Protein AF-A0A397S9X4-F1 (afdb_monomer)

Organism: NCBI:txid658196

Secondary structure (DSSP, 8-state):
-EEEEEETTEEEE--------S-HHHHHHHHHHHHHHH--TT-EEEEEETTHHHHHHHHHHHHHHHH--SHHHHTTSTTHHHHHHHHHHHHHHT-EEEEEEPP--------------------HHHHHHH-GGGGGS-EETTEE--S-HHHHHHHHHHHHHHHHHHTSGGGHHHHHHTT-TTS-HHHHHHHHTTGGGTGGG---HHHHHHHHHHHHHHTT-S--HHHHHHHSSS---SB-TTTSSSB--HHHHHH-TTSSS-HHHHHHHHHHHHHHHHHHTT---EEETTEEE-

Sequence (294 aa):
MKWSKIIDNNEREILKIDVNDNDIERNLSLMLIIIGLTVENNEKIIIETSEAKEIYNIIEKMVKIKEKGTMRRKWKIRNINYIKRILDITEKRKIFWSLVEIKKERKGIIKENYNEIDCEIVDINELEETIPMNRYRLHWNRKVVNDHIRETVKKYNKFKYLGEWLTLKINKNILNNIGKKEVDWEKTIEYIKNKNEGGSIITSDKDMRDRIYNIKNLIEQLPTYTIMSRRNKEIYDMKCPRCKKEDETWLHIWQCEKNEYKINDIIQDEIHNQIEALQKENIILIEINGIIEL

pLDDT: mean 77.82, std 15.61, range [35.81, 94.56]

Solvent-accessible surface area (backbone atoms only — not comparable to full-atom values): 17473 Å² total; per-residue (Å²): 97,49,40,38,43,64,54,95,94,41,78,42,78,72,60,47,65,56,76,91,66,90,55,60,69,59,52,53,42,51,50,51,37,54,53,55,70,77,54,64,75,65,39,57,38,46,40,44,24,73,57,43,70,61,53,51,53,50,54,53,47,37,54,51,52,68,73,38,85,47,69,79,64,39,34,66,39,62,42,43,73,47,40,50,47,40,42,53,43,33,63,74,32,47,51,42,86,41,82,43,77,43,81,79,75,75,95,62,94,76,89,69,90,73,75,90,69,85,66,64,78,48,60,58,67,63,55,52,69,70,41,75,70,60,82,75,55,63,62,56,95,89,39,76,62,60,55,36,54,50,60,53,52,49,52,49,50,52,52,50,52,50,50,57,55,56,70,36,79,64,32,49,66,54,66,74,43,70,84,43,85,88,57,63,60,65,62,49,50,39,56,40,50,40,44,91,75,48,25,97,78,50,88,45,76,64,55,52,51,51,31,51,47,42,49,26,53,73,45,68,57,54,88,33,40,62,53,42,37,73,76,43,96,56,88,56,64,58,46,24,90,80,71,65,76,52,63,37,42,75,67,41,74,42,61,39,89,71,46,96,70,31,54,66,55,54,50,52,52,51,52,50,54,51,51,54,54,39,47,75,70,72,51,83,75,58,77,54,96,90,43,82,55,136

Foldseek 3Di:
DWKWWDDPNDTDTDADEDEDDPPPLLLVLLVLLVVLVVDAAQTEIEDEEQVLVSVVVLVVLLVVCVVDPDPLSQLQDFQSVSSVSSNVSCVVRVYHYHYDHDDDDDPDDDPDDDPDDPHDYDYSVVSCVPPPCQVVADDDPNHGPRGSNNVVVVVVVVVVVVVVVCPDPLNVVVVVCVPPPVDPVVVLVCQLQVVVVPRPPDDDPVSVVSNVVSVCLNSQNDPFQVNCVVVDVDRDDQADPQQRPDGGGSQCVQAPPRDPHHPVNVVVVVVVVVVVVCVVVVNDFDDDPNDTDD

Mean predicted aligned error: 14.17 Å

Radius of gyration: 33.62 Å; Cα contacts (8 Å, |Δi|>4): 290; chains: 1; bounding box: 66×58×89 Å

Structure (mmCIF, N/CA/C/O backbone):
data_AF-A0A397S9X4-F1
#
_entry.id   AF-A0A397S9X4-F1
#
loop_
_atom_site.group_PDB
_atom_site.id
_atom_site.type_symbol
_atom_site.label_atom_id
_atom_site.label_alt_id
_atom_site.label_comp_id
_atom_site.label_asym_id
_atom_site.label_entity_id
_atom_site.label_seq_id
_atom_site.pdbx_PDB_ins_code
_atom_site.Cartn_x
_atom_site.Cartn_y
_atom_site.Cartn_z
_atom_site.occupancy
_atom_site.B_iso_or_equiv
_atom_site.auth_seq_id
_atom_site.auth_comp_id
_atom_site.auth_asym_id
_atom_site.auth_atom_id
_atom_site.pdbx_PDB_model_num
ATOM 1 N N . MET A 1 1 ? 17.230 14.763 -33.622 1.00 56.25 1 MET A N 1
ATOM 2 C CA . MET A 1 1 ? 18.320 13.762 -33.588 1.00 56.25 1 MET A CA 1
ATOM 3 C C . MET A 1 1 ? 18.633 13.373 -35.022 1.00 56.25 1 MET A C 1
ATOM 5 O O . MET A 1 1 ? 17.685 13.218 -35.783 1.00 56.25 1 MET A O 1
ATOM 9 N N . LYS A 1 2 ? 19.912 13.283 -35.395 1.00 56.94 2 LYS A N 1
ATOM 10 C CA . LYS A 1 2 ? 20.357 12.820 -36.716 1.00 56.94 2 LYS A CA 1
ATOM 11 C C . LYS A 1 2 ? 21.168 11.540 -36.521 1.00 56.94 2 LYS A C 1
ATOM 13 O O . LYS A 1 2 ? 21.830 11.378 -35.496 1.00 56.94 2 LYS A O 1
ATOM 18 N N . TRP A 1 3 ? 21.083 10.608 -37.457 1.00 55.88 3 TRP A N 1
ATOM 19 C CA . TRP A 1 3 ? 21.939 9.427 -37.438 1.00 55.88 3 TRP A CA 1
ATOM 20 C C . TRP A 1 3 ? 22.277 9.018 -38.863 1.00 55.88 3 TRP A C 1
ATOM 22 O O . TRP A 1 3 ? 21.444 9.101 -39.772 1.00 55.88 3 TRP A O 1
ATOM 32 N N . SER A 1 4 ? 23.521 8.595 -39.036 1.00 52.50 4 SER A N 1
ATOM 33 C CA . SER A 1 4 ? 24.049 8.132 -40.305 1.00 52.50 4 SER A CA 1
ATOM 34 C C . SER A 1 4 ? 24.499 6.684 -40.183 1.00 52.50 4 SER A C 1
ATOM 36 O O . SER A 1 4 ? 24.884 6.187 -39.117 1.00 52.50 4 SER A O 1
ATOM 38 N N . LYS A 1 5 ? 24.404 5.978 -41.303 1.00 47.69 5 LYS A N 1
ATOM 39 C CA . LYS A 1 5 ? 24.911 4.624 -41.465 1.00 47.69 5 LYS A CA 1
ATOM 40 C C . LYS A 1 5 ? 26.143 4.687 -42.358 1.00 47.69 5 LYS A C 1
ATOM 42 O O . LYS A 1 5 ? 26.080 5.281 -43.433 1.00 47.69 5 LYS A O 1
ATOM 47 N N . ILE A 1 6 ? 27.236 4.064 -41.923 1.00 50.31 6 ILE A N 1
ATOM 48 C CA . ILE A 1 6 ? 28.442 3.906 -42.741 1.00 50.31 6 ILE A CA 1
ATOM 49 C C . ILE A 1 6 ? 28.364 2.537 -43.417 1.00 50.31 6 ILE A C 1
ATOM 51 O O . ILE A 1 6 ? 28.440 1.515 -42.736 1.00 50.31 6 ILE A O 1
ATOM 55 N N . ILE A 1 7 ? 28.213 2.523 -44.742 1.00 43.50 7 ILE A N 1
ATOM 56 C CA . ILE A 1 7 ? 28.358 1.323 -45.581 1.00 43.50 7 ILE A CA 1
ATOM 57 C C . ILE A 1 7 ? 29.463 1.624 -46.588 1.00 43.50 7 ILE A C 1
ATOM 59 O O . ILE A 1 7 ? 29.358 2.609 -47.316 1.00 43.50 7 ILE A O 1
ATOM 63 N N . ASP A 1 8 ? 30.523 0.814 -46.613 1.00 37.41 8 ASP A N 1
ATOM 64 C CA . ASP A 1 8 ? 31.604 0.902 -47.608 1.00 37.41 8 ASP A CA 1
ATOM 65 C C . ASP A 1 8 ? 32.159 2.330 -47.822 1.00 37.41 8 ASP A C 1
ATOM 67 O O . ASP A 1 8 ? 32.232 2.824 -48.945 1.00 37.41 8 ASP A O 1
ATOM 71 N N . ASN A 1 9 ? 32.539 3.013 -46.731 1.00 43.22 9 ASN A N 1
ATOM 72 C CA . ASN A 1 9 ? 33.055 4.397 -46.703 1.00 43.22 9 ASN A CA 1
ATOM 73 C C . ASN A 1 9 ? 32.097 5.509 -47.181 1.00 43.22 9 ASN A C 1
ATOM 75 O O . ASN A 1 9 ? 32.517 6.663 -47.240 1.00 43.22 9 ASN A O 1
ATOM 79 N N . ASN A 1 10 ? 30.822 5.213 -47.448 1.00 39.91 10 ASN A N 1
ATOM 80 C CA . ASN A 1 10 ? 29.806 6.225 -47.735 1.00 39.91 10 ASN A CA 1
ATOM 81 C C . ASN A 1 10 ? 28.854 6.397 -46.541 1.00 39.91 10 ASN A C 1
ATOM 83 O O . ASN A 1 10 ? 28.256 5.430 -46.059 1.00 39.91 10 ASN A O 1
ATOM 87 N N . GLU A 1 11 ? 28.695 7.639 -46.079 1.00 49.47 11 GLU A N 1
ATOM 88 C CA . GLU A 1 11 ? 27.694 8.018 -45.080 1.00 49.47 11 GLU A CA 1
ATOM 89 C C . GLU A 1 11 ? 26.337 8.217 -45.761 1.00 49.47 11 GLU A C 1
ATOM 91 O O . GLU A 1 11 ? 26.198 9.027 -46.677 1.00 49.47 11 GLU A O 1
ATOM 96 N N . ARG A 1 12 ? 25.313 7.486 -45.314 1.00 48.47 12 ARG A N 1
ATOM 97 C CA . ARG A 1 12 ? 23.916 7.806 -45.634 1.00 48.47 12 ARG A CA 1
ATOM 98 C C . ARG A 1 12 ? 23.237 8.334 -44.377 1.00 48.47 12 ARG A C 1
ATOM 100 O O . ARG A 1 12 ? 23.189 7.622 -43.375 1.00 48.47 12 ARG A O 1
ATOM 107 N N . GLU A 1 13 ? 22.732 9.565 -44.425 1.00 47.25 13 GLU A N 1
ATOM 108 C CA . GLU A 1 13 ? 21.844 10.136 -43.403 1.00 47.25 13 GLU A CA 1
ATOM 109 C C . GLU A 1 13 ? 20.441 9.565 -43.640 1.00 47.25 13 GLU A C 1
ATOM 111 O O . GLU A 1 13 ? 19.926 9.673 -44.751 1.00 47.25 13 GLU A O 1
ATOM 116 N N . ILE A 1 14 ? 19.867 8.862 -42.656 1.00 51.56 14 ILE A N 1
ATOM 117 C CA . ILE A 1 14 ? 18.715 7.992 -42.942 1.00 51.56 14 ILE A CA 1
ATOM 118 C C . ILE A 1 14 ? 17.368 8.625 -42.578 1.00 51.56 14 ILE A C 1
ATOM 120 O O . ILE A 1 14 ? 16.468 8.509 -43.393 1.00 51.56 14 ILE A O 1
ATOM 124 N N . LEU A 1 15 ? 17.181 9.319 -41.445 1.00 54.12 15 LEU A N 1
ATOM 125 C CA . LEU A 1 15 ? 15.857 9.870 -41.081 1.00 54.12 15 LEU A CA 1
ATOM 126 C C . LEU A 1 15 ? 15.933 11.009 -40.041 1.00 54.12 15 LEU A C 1
ATOM 128 O O . LEU A 1 15 ? 16.726 10.938 -39.096 1.00 54.12 15 LEU A O 1
ATOM 132 N N . LYS A 1 16 ? 15.030 12.000 -40.142 1.00 49.94 16 LYS A N 1
ATOM 133 C CA . LYS A 1 16 ? 14.747 13.011 -39.101 1.00 49.94 16 LYS A CA 1
ATOM 134 C C . LYS A 1 16 ? 13.408 12.693 -38.423 1.00 49.94 16 LYS A C 1
ATOM 136 O O . LYS A 1 16 ? 12.367 12.823 -39.045 1.00 49.94 16 LYS A O 1
ATOM 141 N N . ILE A 1 17 ? 13.438 12.311 -37.145 1.00 55.00 17 ILE A N 1
ATOM 142 C CA . ILE A 1 17 ? 12.242 11.939 -36.366 1.00 55.00 17 ILE A CA 1
ATOM 143 C C . ILE A 1 17 ? 11.884 13.083 -35.407 1.00 55.00 17 ILE A C 1
ATOM 145 O O . ILE A 1 17 ? 12.709 13.443 -34.561 1.00 55.00 17 ILE A O 1
ATOM 149 N N . ASP A 1 18 ? 10.667 13.623 -35.518 1.00 51.34 18 ASP A N 1
ATOM 150 C CA . ASP A 1 18 ? 10.082 14.554 -34.543 1.00 51.34 18 ASP A CA 1
ATOM 151 C C . ASP A 1 18 ? 9.186 13.800 -33.551 1.00 51.34 18 ASP A C 1
ATOM 153 O O . ASP A 1 18 ? 8.530 12.819 -33.885 1.00 51.34 18 ASP A O 1
ATOM 157 N N . VAL A 1 19 ? 9.198 14.235 -32.293 1.00 57.16 19 VAL A N 1
ATOM 158 C CA . VAL A 1 19 ? 8.644 13.486 -31.162 1.00 57.16 19 VAL A CA 1
ATOM 159 C C . VAL A 1 19 ? 7.593 14.321 -30.445 1.00 57.16 19 VAL A C 1
ATOM 161 O O . VAL A 1 19 ? 7.895 15.414 -29.973 1.00 57.16 19 VAL A O 1
ATOM 164 N N . ASN A 1 20 ? 6.382 13.781 -30.303 1.00 54.78 20 ASN A N 1
ATOM 165 C CA . ASN A 1 20 ? 5.239 14.464 -29.689 1.00 54.78 20 ASN A CA 1
ATOM 166 C C . ASN A 1 20 ? 4.913 13.959 -28.263 1.00 54.78 20 ASN A C 1
ATOM 168 O O . ASN A 1 20 ? 3.751 13.871 -27.875 1.00 54.78 20 ASN A O 1
ATOM 172 N N . ASP A 1 21 ? 5.922 13.563 -27.479 1.00 63.94 21 ASP A N 1
ATOM 173 C CA . ASP A 1 21 ? 5.737 13.143 -26.081 1.00 63.94 21 ASP A CA 1
ATOM 174 C C . ASP A 1 21 ? 6.849 13.696 -25.175 1.00 63.94 21 ASP A C 1
ATOM 176 O O . ASP A 1 21 ? 8.002 13.839 -25.581 1.00 63.94 21 ASP A O 1
ATOM 180 N N . ASN A 1 22 ? 6.500 13.973 -23.920 1.00 68.69 22 ASN A N 1
ATOM 181 C CA . ASN A 1 22 ? 7.391 14.519 -22.899 1.00 68.69 22 ASN A CA 1
ATOM 182 C C . ASN A 1 22 ? 8.345 13.462 -22.306 1.00 68.69 22 ASN A C 1
ATOM 184 O O . ASN A 1 22 ? 9.305 13.821 -21.619 1.00 68.69 22 ASN A O 1
ATOM 188 N N . ASP A 1 23 ? 8.110 12.162 -22.530 1.00 78.19 23 ASP A N 1
ATOM 189 C CA . ASP A 1 23 ? 9.004 11.091 -22.066 1.00 78.19 23 ASP A CA 1
ATOM 190 C C . ASP A 1 23 ? 10.208 10.892 -23.003 1.00 78.19 23 ASP A C 1
ATOM 192 O O . ASP A 1 23 ? 10.274 9.947 -23.790 1.00 78.19 23 ASP A O 1
ATOM 196 N N . ILE A 1 24 ? 11.198 11.780 -22.872 1.00 80.25 24 ILE A N 1
ATOM 197 C CA . ILE A 1 24 ? 12.443 11.781 -23.662 1.00 80.25 24 ILE A CA 1
ATOM 198 C C . ILE A 1 24 ? 13.101 10.390 -23.698 1.00 80.25 24 ILE A C 1
ATOM 200 O O . ILE A 1 24 ? 13.512 9.918 -24.755 1.00 80.25 24 ILE A O 1
ATOM 204 N N . GLU A 1 25 ? 13.164 9.688 -22.563 1.00 83.88 25 GLU A N 1
ATOM 205 C CA . GLU A 1 25 ? 13.818 8.379 -22.485 1.00 83.88 25 GLU A CA 1
ATOM 206 C C . GLU A 1 25 ? 13.064 7.310 -23.286 1.00 83.88 25 GLU A C 1
ATOM 208 O O . GLU A 1 25 ? 13.684 6.508 -23.992 1.00 83.88 25 GLU A O 1
ATOM 213 N N . ARG A 1 26 ? 11.730 7.284 -23.180 1.00 81.62 26 ARG A N 1
ATOM 214 C CA . ARG A 1 26 ? 10.881 6.378 -23.968 1.00 81.62 26 ARG A CA 1
ATOM 215 C C . ARG A 1 26 ? 11.077 6.629 -25.457 1.00 81.62 26 ARG A C 1
ATOM 217 O O . ARG A 1 26 ? 11.262 5.682 -26.220 1.00 81.62 26 ARG A O 1
ATOM 224 N N . ASN A 1 27 ? 11.087 7.899 -25.837 1.00 79.75 27 ASN A N 1
ATOM 225 C CA . ASN A 1 27 ? 11.145 8.319 -27.225 1.00 79.75 27 ASN A CA 1
ATOM 226 C C . ASN A 1 27 ? 12.484 7.962 -27.872 1.00 79.75 27 ASN A C 1
ATOM 228 O O . ASN A 1 27 ? 12.517 7.303 -28.911 1.00 79.75 27 ASN A O 1
ATOM 232 N N . LEU A 1 28 ? 13.592 8.279 -27.200 1.00 83.69 28 LEU A N 1
ATOM 233 C CA . LEU A 1 28 ? 14.927 7.861 -27.628 1.00 83.69 28 LEU A CA 1
ATOM 234 C C . LEU A 1 28 ? 15.057 6.335 -27.685 1.00 83.69 28 LEU A C 1
ATOM 236 O O . LEU A 1 28 ? 15.664 5.799 -28.609 1.00 83.69 28 LEU A O 1
ATOM 240 N N . SER A 1 29 ? 14.447 5.610 -26.742 1.00 86.56 29 SER A N 1
ATOM 241 C CA . SER A 1 29 ? 14.470 4.144 -26.762 1.00 86.56 29 SER A CA 1
ATOM 242 C C . SER A 1 29 ? 13.753 3.570 -27.990 1.00 86.56 29 SER A C 1
ATOM 244 O O . SER A 1 29 ? 14.240 2.617 -28.596 1.00 86.56 29 SER A O 1
ATOM 246 N N . LEU A 1 30 ? 12.612 4.143 -28.380 1.00 81.31 30 LEU A N 1
ATOM 247 C CA . LEU A 1 30 ? 11.884 3.754 -29.589 1.00 81.31 30 LEU A CA 1
ATOM 248 C C . LEU A 1 30 ? 12.691 4.055 -30.857 1.00 81.31 30 LEU A C 1
ATOM 250 O O . LEU A 1 30 ? 12.795 3.183 -31.720 1.00 81.31 30 LEU A O 1
ATOM 254 N N . MET A 1 31 ? 13.342 5.220 -30.931 1.00 80.06 31 MET A N 1
ATOM 255 C CA . MET A 1 31 ? 14.238 5.542 -32.048 1.00 80.06 31 MET A CA 1
ATOM 256 C C . MET A 1 31 ? 15.373 4.526 -32.176 1.00 80.06 31 MET A C 1
ATOM 258 O O . MET A 1 31 ? 15.598 3.993 -33.257 1.00 80.06 31 MET A O 1
ATOM 262 N N . LEU A 1 32 ? 16.055 4.196 -31.074 1.00 85.56 32 LEU A N 1
ATOM 263 C CA . LEU A 1 32 ? 17.139 3.207 -31.079 1.00 85.56 32 LEU A CA 1
ATOM 264 C C . LEU A 1 32 ? 16.664 1.823 -31.542 1.00 85.56 32 LEU A C 1
ATOM 266 O O . LEU A 1 32 ? 17.408 1.112 -32.215 1.00 85.56 32 LEU A O 1
ATOM 270 N N . ILE A 1 33 ? 15.427 1.433 -31.215 1.00 85.75 33 ILE A N 1
ATOM 271 C CA . ILE A 1 33 ? 14.833 0.188 -31.721 1.00 85.75 33 ILE A CA 1
ATOM 272 C C . ILE A 1 33 ? 14.658 0.256 -33.235 1.00 85.75 33 ILE A C 1
ATOM 274 O O . ILE A 1 33 ? 15.049 -0.689 -33.914 1.00 85.75 33 ILE A O 1
ATOM 278 N N . ILE A 1 34 ? 14.092 1.343 -33.762 1.00 80.44 34 ILE A N 1
ATOM 279 C CA . ILE A 1 34 ? 13.864 1.514 -35.204 1.00 80.44 34 ILE A CA 1
ATOM 280 C C . ILE A 1 34 ? 15.195 1.473 -35.952 1.00 80.44 34 ILE A C 1
ATOM 282 O O . ILE A 1 34 ? 15.348 0.673 -36.870 1.00 80.44 34 ILE A O 1
ATOM 286 N N . ILE A 1 35 ? 16.178 2.245 -35.486 1.00 79.25 35 ILE A N 1
ATOM 287 C CA . ILE A 1 35 ? 17.541 2.249 -36.024 1.00 79.25 35 ILE A CA 1
ATOM 288 C C . ILE A 1 35 ? 18.115 0.828 -36.008 1.00 79.25 35 ILE A C 1
ATOM 290 O O . ILE A 1 35 ? 18.557 0.311 -37.025 1.00 79.25 35 ILE A O 1
ATOM 294 N N . GLY A 1 36 ? 18.048 0.132 -34.872 1.00 82.44 36 GLY A N 1
ATOM 295 C CA . GLY A 1 36 ? 18.557 -1.235 -34.781 1.00 82.44 36 GLY A CA 1
ATOM 296 C C . GLY A 1 36 ? 17.827 -2.236 -35.692 1.00 82.44 36 GLY A C 1
ATOM 297 O O . GLY A 1 36 ? 18.406 -3.255 -36.067 1.00 82.44 36 GLY A O 1
ATOM 298 N N . LEU A 1 37 ? 16.565 -1.979 -36.054 1.00 80.69 37 LEU A N 1
ATOM 299 C CA . LEU A 1 37 ? 15.780 -2.827 -36.955 1.00 80.69 37 LEU A CA 1
ATOM 300 C C . LEU A 1 37 ? 16.081 -2.589 -38.441 1.00 80.69 37 LEU A C 1
ATOM 302 O O . LEU A 1 37 ? 15.862 -3.517 -39.226 1.00 80.69 37 LEU A O 1
ATOM 306 N N . THR A 1 38 ? 16.610 -1.427 -38.827 1.00 76.75 38 THR A N 1
ATOM 307 C CA . THR A 1 38 ? 16.975 -1.095 -40.220 1.00 76.75 38 THR A CA 1
ATOM 308 C C . THR A 1 38 ? 18.419 -1.466 -40.584 1.00 76.75 38 THR A C 1
ATOM 310 O O . THR A 1 38 ? 18.789 -1.463 -41.753 1.00 76.75 38 THR A O 1
ATOM 313 N N . VAL A 1 39 ? 19.233 -1.821 -39.591 1.00 76.50 39 VAL A N 1
ATOM 314 C CA . VAL A 1 39 ? 20.686 -2.053 -39.704 1.00 76.50 39 VAL A CA 1
ATOM 315 C C . VAL A 1 39 ? 21.007 -3.519 -40.025 1.00 76.50 39 VAL A C 1
ATOM 317 O O . VAL A 1 39 ? 20.372 -4.425 -39.490 1.00 76.50 39 VAL A O 1
ATOM 320 N N . GLU A 1 40 ? 21.987 -3.786 -40.885 1.00 75.25 40 GLU A N 1
ATOM 321 C CA . GLU A 1 40 ? 22.428 -5.151 -41.211 1.00 75.25 40 GLU A CA 1
ATOM 322 C C . GLU A 1 40 ? 23.364 -5.716 -40.122 1.00 75.25 40 GLU A C 1
ATOM 324 O O . GLU A 1 40 ? 23.637 -5.086 -39.101 1.00 75.25 40 GLU A O 1
ATOM 329 N N . ASN A 1 41 ? 23.819 -6.961 -40.264 1.00 82.06 41 ASN A N 1
ATOM 330 C CA . ASN A 1 41 ? 24.637 -7.590 -39.222 1.00 82.06 41 ASN A CA 1
ATOM 331 C C . ASN A 1 41 ? 26.071 -7.018 -39.197 1.00 82.06 41 ASN A C 1
ATOM 333 O O . ASN A 1 41 ? 26.686 -6.854 -40.244 1.00 82.06 41 ASN A O 1
ATOM 337 N N . ASN A 1 42 ? 26.643 -6.858 -37.997 1.00 82.88 42 ASN A N 1
ATOM 338 C CA . ASN A 1 42 ? 28.013 -6.390 -37.717 1.00 82.88 42 ASN A CA 1
ATOM 339 C C . ASN A 1 42 ? 28.311 -4.920 -38.064 1.00 82.88 42 ASN A C 1
ATOM 341 O O . ASN A 1 42 ? 29.464 -4.568 -38.313 1.00 82.88 42 ASN A O 1
ATOM 345 N N . GLU A 1 43 ? 27.307 -4.048 -38.068 1.00 79.62 43 GLU A N 1
ATOM 346 C CA . GLU A 1 43 ? 27.495 -2.649 -38.456 1.00 79.62 43 GLU A CA 1
ATOM 347 C C . GLU A 1 43 ? 27.809 -1.720 -37.275 1.00 79.62 43 GLU A C 1
ATOM 349 O O . GLU A 1 43 ? 27.374 -1.929 -36.135 1.00 79.62 43 GLU A O 1
ATOM 354 N N . LYS A 1 44 ? 28.556 -0.649 -37.575 1.00 81.94 44 LYS A N 1
ATOM 355 C CA . LYS A 1 44 ? 28.822 0.458 -36.654 1.00 81.94 44 LYS A CA 1
ATOM 356 C C . LYS A 1 44 ? 27.890 1.623 -36.977 1.00 81.94 44 LYS A C 1
ATOM 358 O O . LYS A 1 44 ? 27.863 2.106 -38.104 1.00 81.94 44 LYS A O 1
ATOM 363 N N . ILE A 1 45 ? 27.165 2.090 -35.968 1.00 80.94 45 ILE A N 1
ATOM 364 C CA . ILE A 1 45 ? 26.216 3.199 -36.070 1.00 80.94 45 ILE A CA 1
ATOM 365 C C . ILE A 1 45 ? 26.791 4.394 -35.327 1.00 80.94 45 ILE A C 1
ATOM 367 O O . ILE A 1 45 ? 27.191 4.256 -34.169 1.00 80.94 45 ILE A O 1
ATOM 371 N N . ILE A 1 46 ? 26.802 5.561 -35.968 1.00 79.00 46 ILE A N 1
ATOM 372 C CA . ILE A 1 46 ? 27.175 6.824 -35.332 1.00 79.00 46 ILE A CA 1
ATOM 373 C C . ILE A 1 46 ? 25.903 7.641 -35.111 1.00 79.00 46 ILE A C 1
ATOM 375 O O . ILE A 1 46 ? 25.156 7.934 -36.043 1.00 79.00 46 ILE A O 1
ATOM 379 N N . ILE A 1 47 ? 25.632 7.966 -33.849 1.00 80.38 47 ILE A N 1
ATOM 380 C CA . ILE A 1 47 ? 24.506 8.803 -33.448 1.00 80.38 47 ILE A CA 1
ATOM 381 C C . ILE A 1 47 ? 25.039 10.168 -33.057 1.00 80.38 47 ILE A C 1
ATOM 383 O O 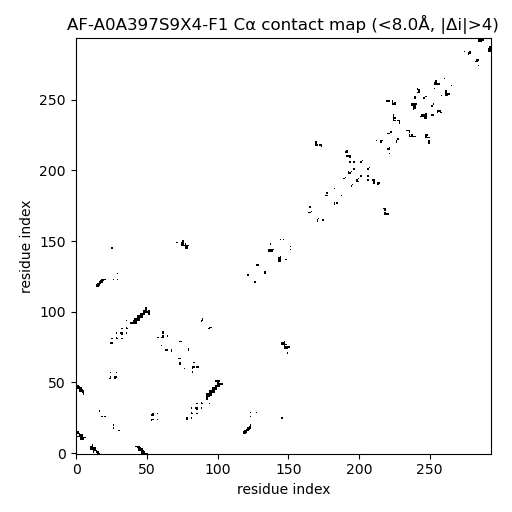. ILE A 1 47 ? 25.793 10.287 -32.088 1.00 80.38 47 ILE A O 1
ATOM 387 N N . GLU A 1 48 ? 24.567 11.192 -33.758 1.00 77.12 48 GLU A N 1
ATOM 388 C CA . GLU A 1 48 ? 24.895 12.577 -33.464 1.00 77.12 48 GLU A CA 1
ATOM 389 C C . GLU A 1 48 ? 23.673 13.277 -32.862 1.00 77.12 48 GLU A C 1
ATOM 391 O O . GLU A 1 48 ? 22.604 13.408 -33.474 1.00 77.12 48 GLU A O 1
ATOM 396 N N . THR A 1 49 ? 23.790 13.700 -31.604 1.00 78.69 49 THR A N 1
ATOM 397 C CA . THR A 1 49 ? 22.648 14.278 -30.892 1.00 78.69 49 THR A CA 1
ATOM 398 C C . THR A 1 49 ? 23.062 15.266 -29.810 1.00 78.69 49 THR A C 1
ATOM 400 O O . THR A 1 49 ? 24.122 15.153 -29.199 1.00 78.69 49 THR A O 1
ATOM 403 N N . SER A 1 50 ? 22.171 16.213 -29.520 1.00 76.75 50 SER A N 1
ATOM 404 C CA . SER A 1 50 ? 22.262 17.071 -28.337 1.00 76.75 50 SER A CA 1
ATOM 405 C C . SER A 1 50 ? 21.791 16.401 -27.040 1.00 76.75 50 SER A C 1
ATOM 407 O O . SER A 1 50 ? 21.857 17.014 -25.981 1.00 76.75 50 SER A O 1
ATOM 409 N N . GLU A 1 51 ? 21.248 15.184 -27.129 1.00 81.81 51 GLU A N 1
ATOM 410 C CA . GLU A 1 51 ? 20.720 14.376 -26.011 1.00 81.81 51 GLU A CA 1
ATOM 411 C C . GLU A 1 51 ? 21.611 13.147 -25.761 1.00 81.81 51 GLU A C 1
ATOM 413 O O . GLU A 1 51 ? 21.161 12.040 -25.458 1.00 81.81 51 GLU A O 1
ATOM 418 N N . ALA A 1 52 ? 22.918 13.323 -25.968 1.00 83.25 5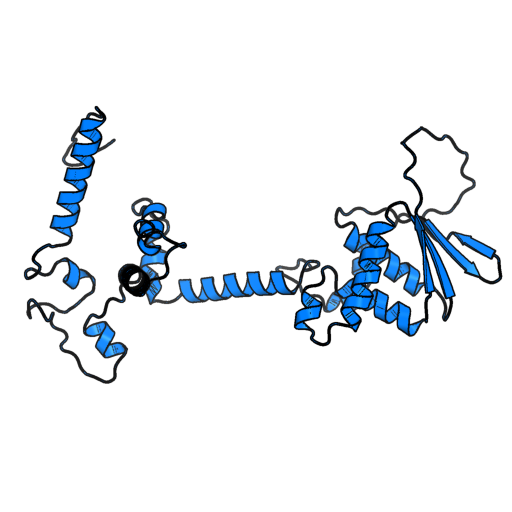2 ALA A N 1
ATOM 419 C CA . ALA A 1 52 ? 23.902 12.251 -25.881 1.00 83.25 52 ALA A CA 1
ATOM 420 C C . ALA A 1 52 ? 23.890 11.598 -24.486 1.00 83.25 52 ALA A C 1
ATOM 422 O O . ALA A 1 52 ? 23.934 10.373 -24.346 1.00 83.25 52 ALA A O 1
ATOM 423 N N . LYS A 1 53 ? 23.743 12.411 -23.439 1.00 86.31 53 LYS A N 1
ATOM 424 C CA . LYS A 1 53 ? 23.684 11.954 -22.049 1.00 86.31 53 LYS A CA 1
ATOM 425 C C . LYS A 1 53 ? 22.522 10.989 -21.796 1.00 86.31 53 LYS A C 1
ATOM 427 O O . LYS A 1 53 ? 22.684 9.991 -21.093 1.00 86.31 53 LYS A O 1
ATOM 432 N N . GLU A 1 54 ? 21.352 11.264 -22.355 1.00 87.00 54 GLU A N 1
ATOM 433 C CA . GLU A 1 54 ? 20.154 10.443 -22.213 1.00 87.00 54 GLU A CA 1
ATOM 434 C C . GLU A 1 54 ? 20.331 9.090 -22.909 1.00 87.00 54 GLU A C 1
ATOM 436 O O . GLU A 1 54 ? 20.032 8.052 -22.313 1.00 87.00 54 GLU A O 1
ATOM 441 N N . ILE A 1 55 ? 20.903 9.082 -24.117 1.00 85.56 55 ILE A N 1
ATOM 442 C CA . ILE A 1 55 ? 21.236 7.844 -24.838 1.00 85.56 55 ILE A CA 1
ATOM 443 C C . ILE A 1 55 ? 22.272 7.027 -24.064 1.00 85.56 55 ILE A C 1
ATOM 445 O O . ILE A 1 55 ? 22.105 5.816 -23.898 1.00 85.56 55 ILE A O 1
ATOM 449 N N . TYR A 1 56 ? 23.303 7.676 -23.520 1.00 89.19 56 TYR A N 1
ATOM 450 C CA . TYR A 1 56 ? 24.295 7.007 -22.682 1.00 89.19 56 TYR A CA 1
ATOM 451 C C . TYR A 1 56 ? 23.646 6.322 -21.469 1.00 89.19 56 TYR A C 1
ATOM 453 O O . TYR A 1 56 ? 23.933 5.158 -21.185 1.00 89.19 56 TYR A O 1
ATOM 461 N N . ASN A 1 57 ? 22.699 6.986 -20.799 1.00 90.81 57 ASN A N 1
ATOM 462 C CA . ASN A 1 57 ? 21.957 6.393 -19.682 1.00 90.81 57 ASN A CA 1
ATOM 463 C C . ASN A 1 57 ? 21.133 5.159 -20.104 1.00 90.81 57 ASN A C 1
ATOM 465 O O . ASN A 1 57 ? 21.014 4.205 -19.330 1.00 90.81 57 ASN A O 1
ATOM 469 N N . ILE A 1 58 ? 20.554 5.150 -21.310 1.00 91.06 58 ILE A N 1
ATOM 470 C CA . ILE A 1 58 ? 19.848 3.978 -21.861 1.00 91.06 58 ILE A CA 1
ATOM 471 C C . ILE A 1 58 ? 20.840 2.825 -22.072 1.00 91.06 58 ILE A C 1
ATOM 473 O O . ILE A 1 58 ? 20.570 1.703 -21.636 1.00 91.06 58 ILE A O 1
ATOM 477 N N . ILE A 1 59 ? 22.007 3.096 -22.664 1.00 89.25 59 ILE A N 1
ATOM 478 C CA . ILE A 1 59 ? 23.058 2.089 -22.884 1.00 89.25 59 ILE A CA 1
ATOM 479 C C . ILE A 1 59 ? 23.553 1.516 -21.548 1.00 89.25 59 ILE A C 1
ATOM 481 O O . ILE A 1 59 ? 23.641 0.299 -21.379 1.00 89.25 59 ILE A O 1
ATOM 485 N N . GLU A 1 60 ? 23.785 2.362 -20.544 1.00 90.19 60 GLU A N 1
ATOM 486 C CA . GLU A 1 60 ? 24.174 1.925 -19.200 1.00 90.19 60 GLU A CA 1
ATOM 487 C C . GLU A 1 60 ? 23.108 0.999 -18.573 1.00 90.19 60 GLU A C 1
ATOM 489 O O . GLU A 1 60 ? 23.417 -0.003 -17.918 1.00 90.19 60 GLU A O 1
ATOM 494 N N . LYS A 1 61 ? 21.818 1.270 -18.813 1.00 91.25 61 LYS A N 1
ATOM 495 C CA . LYS A 1 61 ? 20.729 0.384 -18.376 1.00 91.25 61 LYS A CA 1
ATOM 496 C C . LYS A 1 61 ? 20.745 -0.967 -19.094 1.00 91.25 61 LYS A C 1
ATOM 498 O O . LYS A 1 61 ? 20.383 -1.957 -18.454 1.00 91.25 61 LYS A O 1
ATOM 503 N N . MET A 1 62 ? 21.175 -1.048 -20.356 1.00 89.50 62 MET A N 1
ATOM 504 C CA . MET A 1 62 ? 21.351 -2.330 -21.058 1.00 89.50 62 MET A CA 1
ATOM 505 C C . MET A 1 62 ? 22.386 -3.201 -20.338 1.00 89.50 62 MET A C 1
ATOM 507 O O . MET A 1 62 ? 22.124 -4.377 -20.079 1.00 89.50 62 MET A O 1
ATOM 511 N N . VAL A 1 63 ? 23.515 -2.612 -19.927 1.00 87.12 63 VAL A N 1
ATOM 512 C CA . VAL A 1 63 ? 24.548 -3.300 -19.130 1.00 87.12 63 VAL A CA 1
ATOM 513 C C . VAL A 1 63 ? 23.964 -3.781 -17.798 1.00 87.12 63 VAL A C 1
ATOM 515 O O . VAL A 1 63 ? 24.026 -4.970 -17.481 1.00 87.12 63 VAL A O 1
ATOM 518 N N . LYS A 1 64 ? 23.249 -2.905 -17.078 1.00 87.19 64 LYS A N 1
ATOM 519 C CA . LYS A 1 64 ? 22.574 -3.254 -15.813 1.00 87.19 64 LYS A CA 1
ATOM 520 C C . LYS A 1 64 ? 21.557 -4.395 -15.967 1.00 87.19 64 LYS A C 1
ATOM 522 O O . LYS A 1 64 ? 21.321 -5.135 -15.010 1.00 87.19 64 LYS A O 1
ATOM 527 N N . ILE A 1 65 ? 20.908 -4.542 -17.127 1.00 86.00 65 ILE A N 1
ATOM 528 C CA . ILE A 1 65 ? 19.988 -5.661 -17.405 1.00 86.00 65 ILE A CA 1
ATOM 529 C C . ILE A 1 65 ? 20.743 -6.990 -17.519 1.00 86.00 65 ILE A C 1
ATOM 531 O O . ILE A 1 65 ? 20.196 -8.007 -17.077 1.00 86.00 65 ILE A O 1
ATOM 535 N N . LYS A 1 66 ? 21.964 -6.995 -18.070 1.00 83.31 66 LYS A N 1
ATOM 536 C CA . LYS A 1 66 ? 22.813 -8.196 -18.140 1.00 83.31 66 LYS A CA 1
ATOM 537 C C . LYS A 1 66 ? 23.298 -8.618 -16.758 1.00 83.31 66 LYS A C 1
ATOM 539 O O . LYS A 1 66 ? 23.147 -9.775 -16.386 1.00 83.31 66 LYS A O 1
ATOM 544 N N . GLU A 1 67 ? 23.798 -7.667 -15.975 1.00 82.69 67 GLU A N 1
ATOM 545 C CA . GLU A 1 67 ? 24.377 -7.923 -14.647 1.00 82.69 67 GLU A CA 1
ATOM 546 C C . GLU A 1 67 ? 23.341 -8.394 -13.615 1.00 82.69 67 GLU A C 1
ATOM 548 O O . GLU A 1 67 ? 23.620 -9.194 -12.718 1.00 82.69 67 GLU A O 1
ATOM 553 N N . LYS A 1 68 ? 22.103 -7.896 -13.702 1.00 75.12 68 LYS A N 1
ATOM 554 C CA . LYS A 1 68 ? 21.046 -8.256 -12.750 1.00 75.12 68 LYS A CA 1
ATOM 555 C C . LYS A 1 68 ? 20.490 -9.644 -13.062 1.00 75.12 68 LYS A C 1
ATOM 557 O O . LYS A 1 68 ? 19.595 -9.770 -13.882 1.00 75.12 68 LYS A O 1
ATOM 562 N N . GLY A 1 69 ? 20.896 -10.669 -12.314 1.00 72.69 69 GLY A N 1
ATOM 563 C CA . GLY A 1 69 ? 20.393 -12.039 -12.524 1.00 72.69 69 GLY A CA 1
ATOM 564 C C . GLY A 1 69 ? 18.872 -12.224 -12.354 1.00 72.69 69 GLY A C 1
ATOM 565 O O . GLY A 1 69 ? 18.251 -12.972 -13.101 1.00 72.69 69 GLY A O 1
ATOM 566 N N . THR A 1 70 ? 18.222 -11.517 -11.416 1.00 81.94 70 THR A N 1
ATOM 567 C CA . THR A 1 70 ? 16.790 -11.738 -11.119 1.00 81.94 70 THR A CA 1
ATOM 568 C C . THR A 1 70 ? 15.857 -10.744 -11.812 1.00 81.94 70 THR A C 1
ATOM 570 O O . THR A 1 70 ? 16.074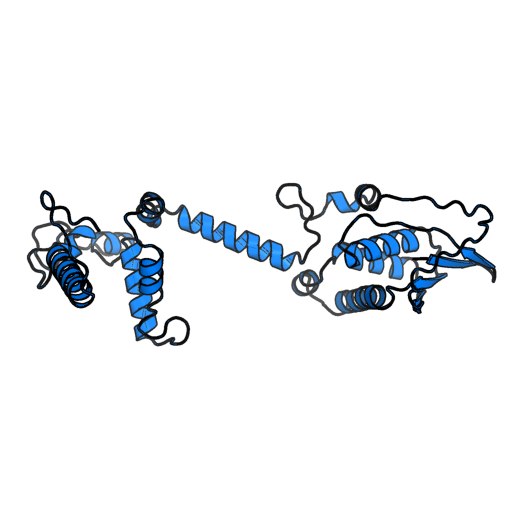 -9.528 -11.773 1.00 81.94 70 THR A O 1
ATOM 573 N N . MET A 1 71 ? 14.729 -11.239 -12.345 1.00 77.44 71 MET A N 1
ATOM 574 C CA . MET A 1 71 ? 13.675 -10.401 -12.950 1.00 77.44 71 MET A CA 1
ATOM 575 C C . MET A 1 71 ? 13.194 -9.284 -12.014 1.00 77.44 71 MET A C 1
ATOM 577 O O . MET A 1 71 ? 13.000 -8.146 -12.433 1.00 77.44 71 MET A O 1
ATOM 581 N N . ARG A 1 72 ? 13.121 -9.556 -10.706 1.00 78.06 72 ARG A N 1
ATOM 582 C CA . ARG A 1 72 ? 12.746 -8.564 -9.687 1.00 78.06 72 ARG A CA 1
ATOM 583 C C . ARG A 1 72 ? 13.682 -7.349 -9.632 1.00 78.06 72 ARG A C 1
ATOM 585 O O . ARG A 1 72 ? 13.235 -6.245 -9.308 1.00 78.06 72 ARG A O 1
ATOM 592 N N . ARG A 1 73 ? 14.986 -7.537 -9.863 1.00 82.44 73 ARG A N 1
ATOM 593 C CA . ARG A 1 73 ? 15.965 -6.435 -9.910 1.00 82.44 73 ARG A CA 1
ATOM 594 C C . ARG A 1 73 ? 15.882 -5.691 -11.240 1.00 82.44 73 ARG A C 1
ATOM 596 O O . ARG A 1 73 ? 16.053 -4.470 -11.251 1.00 82.44 73 ARG A O 1
ATOM 603 N N . LYS A 1 74 ? 15.595 -6.418 -12.322 1.00 83.25 74 LYS A N 1
ATOM 604 C CA . LYS A 1 74 ? 15.381 -5.881 -13.668 1.00 83.25 74 LYS A CA 1
ATOM 605 C C . LYS A 1 74 ? 14.159 -4.951 -13.714 1.00 83.25 74 LYS A C 1
ATOM 607 O O . LYS A 1 74 ? 14.309 -3.805 -14.106 1.00 83.25 74 LYS A O 1
ATOM 612 N N . TRP A 1 75 ? 13.007 -5.337 -13.159 1.00 82.44 75 TRP A N 1
ATOM 613 C CA . TRP A 1 75 ? 11.773 -4.516 -13.118 1.00 82.44 75 TRP A CA 1
ATOM 614 C C . TRP A 1 75 ? 11.855 -3.193 -12.335 1.00 82.44 75 TRP A C 1
ATOM 616 O O . TRP A 1 75 ? 10.884 -2.439 -12.290 1.00 82.44 75 TRP A O 1
ATOM 626 N N . LYS A 1 76 ? 12.991 -2.904 -11.689 1.00 82.50 76 LYS A N 1
ATOM 627 C CA . LYS A 1 76 ? 13.287 -1.569 -11.151 1.00 82.50 76 LYS A CA 1
ATOM 628 C C . LYS A 1 76 ? 13.762 -0.590 -12.226 1.00 82.50 76 LYS A C 1
ATOM 630 O O . LYS A 1 76 ? 13.896 0.584 -11.927 1.00 82.50 76 LYS A O 1
ATOM 635 N N . ILE A 1 77 ? 14.090 -1.049 -13.427 1.00 84.12 77 ILE A N 1
ATOM 636 C CA . ILE A 1 77 ? 14.577 -0.206 -14.518 1.00 84.12 77 ILE A CA 1
ATOM 637 C C . ILE A 1 77 ? 13.353 0.346 -15.261 1.00 84.12 77 ILE A C 1
ATOM 639 O O . ILE A 1 77 ? 12.473 -0.424 -15.646 1.00 84.12 77 ILE A O 1
ATOM 643 N N . ARG A 1 78 ? 13.273 1.674 -15.403 1.00 84.12 78 ARG A N 1
ATOM 644 C CA . ARG A 1 78 ? 12.244 2.352 -16.212 1.00 84.12 78 ARG A CA 1
ATOM 645 C C . ARG A 1 78 ? 12.391 1.941 -17.674 1.00 84.12 78 ARG A C 1
ATOM 647 O O . ARG A 1 78 ? 13.513 1.663 -18.090 1.00 84.12 78 ARG A O 1
ATOM 654 N N . ASN A 1 79 ? 11.289 1.871 -18.425 1.00 84.25 79 ASN A N 1
ATOM 655 C CA . ASN A 1 79 ? 11.322 1.537 -19.852 1.00 84.25 79 ASN A CA 1
ATOM 656 C C . ASN A 1 79 ? 12.012 0.192 -20.159 1.00 84.25 79 ASN A C 1
ATOM 658 O O . ASN A 1 79 ? 12.482 -0.039 -21.271 1.00 84.25 79 ASN A O 1
ATOM 662 N N . ILE A 1 80 ? 12.057 -0.737 -19.192 1.00 85.31 80 ILE A N 1
ATOM 663 C CA . ILE A 1 80 ? 12.828 -1.981 -19.317 1.00 85.31 80 ILE A CA 1
ATOM 664 C C . ILE A 1 80 ? 12.464 -2.803 -20.558 1.00 85.31 80 ILE A C 1
ATOM 666 O O . ILE A 1 80 ? 13.339 -3.438 -21.138 1.00 85.31 80 ILE A O 1
ATOM 670 N N . ASN A 1 81 ? 11.199 -2.795 -20.974 1.00 82.88 81 ASN A N 1
ATOM 671 C CA . ASN A 1 81 ? 10.766 -3.539 -22.155 1.00 82.88 81 ASN A CA 1
ATOM 672 C C . ASN A 1 81 ? 11.472 -3.032 -23.420 1.00 82.88 81 ASN A C 1
ATOM 674 O O . ASN A 1 81 ? 11.941 -3.840 -24.219 1.00 82.88 81 ASN A O 1
ATOM 678 N N . TYR A 1 82 ? 11.623 -1.711 -23.549 1.00 85.50 82 TYR A N 1
ATOM 679 C CA . TYR A 1 82 ? 12.361 -1.092 -24.644 1.00 85.50 82 TYR A CA 1
ATOM 680 C C . TYR A 1 82 ? 13.848 -1.388 -24.559 1.00 85.50 82 TYR A C 1
ATOM 682 O O . TYR A 1 82 ? 14.438 -1.877 -25.513 1.00 85.50 82 TYR A O 1
ATOM 690 N N . ILE A 1 83 ? 14.443 -1.175 -23.388 1.00 88.94 83 ILE A N 1
ATOM 691 C CA . ILE A 1 83 ? 15.886 -1.342 -23.187 1.00 88.94 83 ILE A CA 1
ATOM 692 C C . ILE A 1 83 ? 16.299 -2.798 -23.415 1.00 88.94 83 ILE A C 1
ATOM 694 O O . ILE A 1 83 ? 17.312 -3.066 -24.058 1.00 88.94 83 ILE A O 1
ATOM 698 N N . LYS A 1 84 ? 15.489 -3.757 -22.948 1.00 86.94 84 LYS A N 1
ATOM 699 C CA . LYS A 1 84 ? 15.704 -5.180 -23.221 1.00 86.94 84 LYS A CA 1
ATOM 700 C C . LYS A 1 84 ? 15.629 -5.466 -24.721 1.00 86.94 84 LYS A C 1
ATOM 702 O O . LYS A 1 84 ? 16.452 -6.213 -25.226 1.00 86.94 84 LYS A O 1
ATOM 707 N N . ARG A 1 85 ? 14.691 -4.848 -25.442 1.00 86.31 85 ARG A N 1
ATOM 708 C CA . ARG A 1 85 ? 14.569 -5.032 -26.890 1.00 86.31 85 ARG A CA 1
ATOM 709 C C . ARG A 1 85 ? 15.759 -4.454 -27.651 1.00 86.31 85 ARG A C 1
ATOM 711 O O . ARG A 1 85 ? 16.270 -5.132 -28.536 1.00 86.31 85 ARG A O 1
ATOM 718 N N . ILE A 1 86 ? 16.204 -3.247 -27.297 1.00 89.88 86 ILE A N 1
ATOM 719 C CA . ILE A 1 86 ? 17.423 -2.647 -27.859 1.00 89.88 86 ILE A CA 1
ATOM 720 C C . ILE A 1 86 ? 18.595 -3.598 -27.630 1.00 89.88 86 ILE A C 1
ATOM 722 O O . ILE A 1 86 ? 19.351 -3.871 -28.559 1.00 89.88 86 ILE A O 1
ATOM 726 N N . LEU A 1 87 ? 18.710 -4.159 -26.423 1.00 90.25 87 LEU A N 1
ATOM 727 C CA . LEU A 1 87 ? 19.750 -5.124 -26.092 1.00 90.25 87 LEU A CA 1
ATOM 728 C C . LEU A 1 87 ? 19.678 -6.388 -26.951 1.00 90.25 87 LEU A C 1
ATOM 730 O O . LEU A 1 87 ? 20.680 -6.741 -27.565 1.00 90.25 87 LEU A O 1
ATOM 734 N N . ASP A 1 88 ? 18.506 -7.009 -27.057 1.00 88.69 88 ASP A N 1
ATOM 735 C CA . ASP A 1 88 ? 18.310 -8.215 -27.865 1.00 88.69 88 ASP A CA 1
ATOM 736 C C . ASP A 1 88 ? 18.657 -7.961 -29.348 1.00 88.69 88 ASP A C 1
ATOM 738 O O . ASP A 1 88 ? 19.282 -8.799 -29.996 1.00 88.69 88 ASP A O 1
ATOM 742 N N . ILE A 1 89 ? 18.274 -6.799 -29.900 1.00 88.50 89 ILE A N 1
ATOM 743 C CA . ILE A 1 89 ? 18.603 -6.405 -31.282 1.00 88.50 89 ILE A CA 1
ATOM 744 C C . ILE A 1 89 ? 20.112 -6.194 -31.435 1.00 88.50 89 ILE A C 1
ATOM 746 O O . ILE A 1 89 ? 20.713 -6.733 -32.364 1.00 88.50 89 ILE A O 1
ATOM 750 N N . THR A 1 90 ? 20.716 -5.451 -30.505 1.00 89.06 90 THR A N 1
ATOM 751 C CA . THR A 1 90 ? 22.149 -5.129 -30.506 1.00 89.06 90 THR A CA 1
ATOM 752 C C . THR A 1 90 ? 22.994 -6.397 -30.468 1.00 89.06 90 THR A C 1
ATOM 754 O O . THR A 1 90 ? 23.939 -6.524 -31.239 1.00 89.06 90 THR A O 1
ATOM 757 N N . GLU A 1 91 ? 22.640 -7.361 -29.615 1.00 89.44 91 GLU A N 1
ATOM 758 C CA . GLU A 1 91 ? 23.357 -8.634 -29.508 1.00 89.44 91 GLU A CA 1
ATOM 759 C C . GLU A 1 91 ? 23.134 -9.524 -30.731 1.00 89.44 91 GLU A C 1
ATOM 761 O O . GLU A 1 91 ? 24.093 -10.069 -31.276 1.00 89.44 91 GLU A O 1
ATOM 766 N N . LYS A 1 92 ? 21.884 -9.649 -31.198 1.00 89.25 92 LYS A N 1
ATOM 767 C CA . LYS A 1 92 ? 21.545 -10.514 -32.336 1.00 89.25 92 LYS A CA 1
ATOM 768 C C . LYS A 1 92 ? 22.210 -10.052 -33.632 1.00 89.25 92 LYS A C 1
ATOM 770 O O . LYS A 1 92 ? 22.679 -10.891 -34.397 1.00 89.25 92 LYS A O 1
ATOM 775 N N . ARG A 1 93 ? 22.226 -8.740 -33.879 1.00 86.19 93 ARG A N 1
ATOM 776 C CA . ARG A 1 93 ? 22.801 -8.135 -35.090 1.00 86.19 93 ARG A CA 1
ATOM 777 C C . ARG A 1 93 ? 24.248 -7.678 -34.904 1.00 86.19 93 ARG A C 1
ATOM 779 O O . ARG A 1 93 ? 24.844 -7.205 -35.861 1.00 86.19 93 ARG A O 1
ATOM 786 N N . LYS A 1 94 ? 24.828 -7.844 -33.706 1.00 87.62 94 LYS A N 1
ATOM 787 C CA . LYS A 1 94 ? 26.203 -7.430 -33.365 1.00 87.62 94 LYS A CA 1
ATOM 788 C C . LYS A 1 94 ? 26.478 -5.962 -33.727 1.00 87.62 94 LYS A C 1
ATOM 790 O O . LYS A 1 94 ? 27.463 -5.643 -34.383 1.00 87.62 94 LYS A O 1
ATOM 795 N N . ILE A 1 95 ? 25.567 -5.086 -33.314 1.00 86.88 95 ILE A N 1
ATOM 796 C CA . ILE A 1 95 ? 25.619 -3.651 -33.612 1.00 86.88 95 ILE A CA 1
ATOM 797 C C . ILE A 1 95 ? 26.602 -2.954 -32.670 1.00 86.88 95 ILE A C 1
ATOM 799 O O . ILE A 1 95 ? 26.564 -3.170 -31.455 1.00 86.88 95 ILE A O 1
ATOM 803 N N . PHE A 1 96 ? 27.425 -2.061 -33.217 1.00 85.69 96 PHE A N 1
ATOM 804 C CA . PHE A 1 96 ? 28.309 -1.187 -32.449 1.00 85.69 96 PHE A CA 1
ATOM 805 C C . PHE A 1 96 ? 27.774 0.246 -32.434 1.00 85.69 96 PHE A C 1
ATOM 807 O O . PHE A 1 96 ? 27.801 0.939 -33.448 1.00 85.69 96 PHE A O 1
ATOM 814 N N . TRP A 1 97 ? 27.310 0.704 -31.272 1.00 86.00 97 TRP A N 1
ATOM 815 C CA . TRP A 1 97 ? 26.806 2.065 -31.083 1.00 86.00 97 TRP A CA 1
ATOM 816 C C . TRP A 1 97 ? 27.950 3.031 -30.754 1.00 86.00 97 TRP A C 1
ATOM 818 O O . TRP A 1 97 ? 28.673 2.832 -29.778 1.00 86.00 97 TRP A O 1
ATOM 828 N N . SER A 1 98 ? 28.095 4.088 -31.548 1.00 84.62 98 SER A N 1
ATOM 829 C CA . SER A 1 98 ? 29.020 5.202 -31.338 1.00 84.62 98 SER A CA 1
ATOM 830 C C . SER A 1 98 ? 28.220 6.486 -31.161 1.00 84.62 98 SER A C 1
ATOM 832 O O . SER A 1 98 ? 27.257 6.720 -31.886 1.00 84.62 98 SER A O 1
ATOM 834 N N . LEU A 1 99 ? 28.610 7.320 -30.202 1.00 85.06 99 LEU A N 1
ATOM 835 C CA . LEU A 1 99 ? 27.859 8.511 -29.820 1.00 85.06 99 LEU A CA 1
ATOM 836 C C . LEU A 1 99 ? 28.730 9.757 -29.966 1.00 85.06 99 LEU A C 1
ATOM 838 O O . LEU A 1 99 ? 29.848 9.78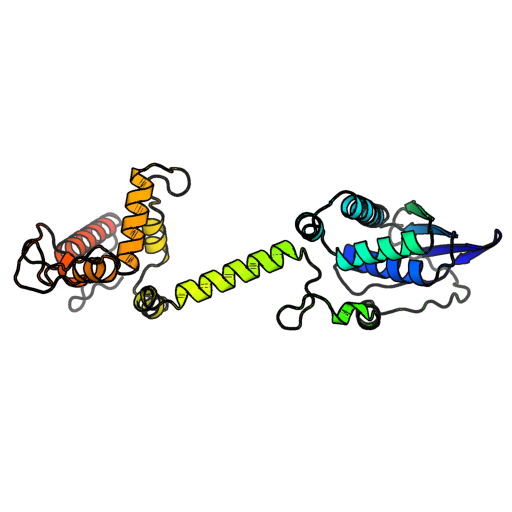4 -29.453 1.00 85.06 99 LEU A O 1
ATOM 842 N N . VAL A 1 100 ? 28.198 10.781 -30.628 1.00 83.31 100 VAL A N 1
ATOM 843 C CA . VAL A 1 100 ? 28.827 12.094 -30.791 1.00 83.31 100 VAL A CA 1
ATOM 844 C C . VAL A 1 100 ? 27.871 13.154 -30.246 1.00 83.31 100 VAL A C 1
ATOM 846 O O . VAL A 1 100 ? 26.723 13.268 -30.679 1.00 83.31 100 VAL A O 1
ATOM 849 N N . GLU A 1 101 ? 28.326 13.910 -29.247 1.00 82.44 101 GLU A N 1
ATOM 850 C CA . GLU A 1 101 ? 27.534 14.987 -28.649 1.00 82.44 101 GLU A CA 1
ATOM 851 C C . GLU A 1 101 ? 27.651 16.268 -29.480 1.00 82.44 101 GLU A C 1
ATOM 853 O O . GLU A 1 101 ? 28.750 16.783 -29.694 1.00 82.44 101 GLU A O 1
ATOM 858 N N . ILE A 1 102 ? 26.509 16.809 -29.912 1.00 81.56 102 ILE A N 1
ATOM 859 C CA . ILE A 1 102 ? 26.436 18.091 -30.623 1.00 81.56 102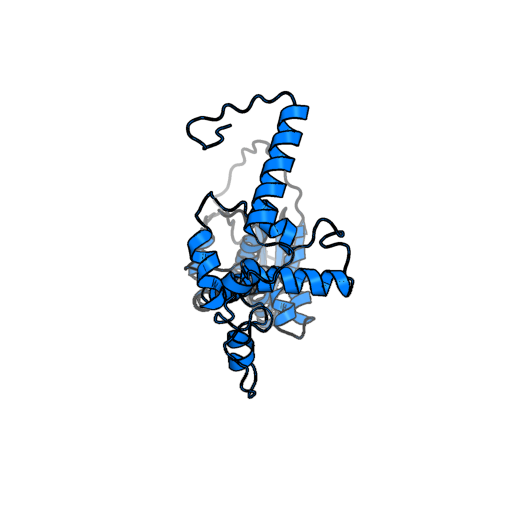 ILE A CA 1
ATOM 860 C C . ILE A 1 102 ? 25.930 19.170 -29.661 1.00 81.56 102 ILE A C 1
ATOM 862 O O . ILE A 1 102 ? 24.920 18.992 -28.976 1.00 81.56 102 ILE A O 1
ATOM 866 N N . LYS A 1 103 ? 26.597 20.328 -29.624 1.00 73.06 103 LYS A N 1
ATOM 867 C CA . LYS A 1 103 ? 26.120 21.484 -28.849 1.00 73.06 103 LYS A CA 1
ATOM 868 C C . LYS A 1 103 ? 24.812 22.004 -29.453 1.00 73.06 103 LYS A C 1
ATOM 870 O O . LYS A 1 103 ? 24.741 22.231 -30.654 1.00 73.06 103 LYS A O 1
ATOM 875 N N . LYS A 1 104 ? 23.788 22.243 -28.622 1.00 60.66 104 LYS A N 1
ATOM 876 C CA . LYS A 1 104 ? 22.555 22.917 -29.069 1.00 60.66 104 LYS A CA 1
ATOM 877 C C . LYS A 1 104 ? 22.912 24.311 -29.583 1.00 60.66 104 LYS A C 1
ATOM 879 O O . LYS A 1 104 ? 23.319 25.164 -28.793 1.00 60.66 104 LYS A O 1
ATOM 884 N N . GLU A 1 105 ? 22.748 24.556 -30.878 1.00 50.38 105 GLU A N 1
ATOM 885 C CA . GLU A 1 105 ? 22.812 25.915 -31.403 1.00 50.38 105 GLU A CA 1
ATOM 886 C C . GLU A 1 105 ? 21.689 26.747 -30.771 1.00 50.38 105 GLU A C 1
ATOM 888 O O . GLU A 1 105 ? 20.535 26.315 -30.660 1.00 50.38 105 GLU A O 1
ATOM 893 N N . ARG A 1 106 ? 22.031 27.950 -30.293 1.00 38.78 106 ARG A N 1
ATOM 894 C CA . ARG A 1 106 ? 21.022 28.940 -29.898 1.00 38.78 106 ARG A CA 1
ATOM 895 C C . ARG A 1 106 ? 20.178 29.226 -31.136 1.00 38.78 106 ARG A C 1
ATOM 897 O O . ARG A 1 106 ? 20.759 29.443 -32.190 1.00 38.78 106 ARG A O 1
ATOM 904 N N . LYS A 1 107 ? 18.845 29.243 -30.994 1.00 42.19 107 LYS A N 1
ATOM 905 C CA . LYS A 1 107 ? 17.880 29.579 -32.058 1.00 42.19 107 LYS A CA 1
ATOM 906 C C . LYS A 1 107 ? 18.198 30.952 -32.673 1.00 42.19 107 LYS A C 1
ATOM 908 O O . LYS A 1 107 ? 17.626 31.963 -32.279 1.00 42.19 107 LYS A O 1
ATOM 913 N N . GLY A 1 108 ? 19.131 30.980 -33.612 1.00 36.12 108 GLY A N 1
ATOM 914 C CA . GLY A 1 108 ? 19.309 32.020 -34.604 1.00 36.12 108 GLY A CA 1
ATOM 915 C C . GLY A 1 108 ? 18.584 31.559 -35.856 1.00 36.12 108 GLY A C 1
ATOM 916 O O . GLY A 1 108 ? 18.635 30.386 -36.211 1.00 36.12 108 GLY A O 1
ATOM 917 N N . ILE A 1 109 ? 17.843 32.465 -36.479 1.00 43.34 109 ILE A N 1
ATOM 918 C CA . ILE A 1 109 ? 17.149 32.224 -37.740 1.00 43.34 109 ILE A CA 1
ATOM 919 C C . ILE A 1 109 ? 18.216 31.909 -38.795 1.00 43.34 109 ILE A C 1
ATOM 921 O O . ILE A 1 109 ? 18.842 32.820 -39.329 1.00 43.34 109 ILE A O 1
ATOM 925 N N . ILE A 1 110 ? 18.439 30.628 -39.076 1.00 35.81 110 ILE A N 1
ATOM 926 C CA . ILE A 1 110 ? 19.237 30.196 -40.218 1.00 35.81 110 ILE A CA 1
ATOM 927 C C . ILE A 1 110 ? 18.258 30.016 -41.380 1.00 35.81 110 ILE A C 1
ATOM 929 O O . ILE A 1 110 ? 17.480 29.064 -41.428 1.00 35.81 110 ILE A O 1
ATOM 933 N N . LYS A 1 111 ? 18.252 30.997 -42.289 1.00 43.75 111 LYS A N 1
ATOM 934 C CA . LYS A 1 111 ? 17.760 30.809 -43.655 1.00 43.75 111 LYS A CA 1
ATOM 935 C C . LYS A 1 111 ? 18.840 30.033 -44.398 1.00 43.75 111 LYS A C 1
ATOM 937 O O . LYS A 1 111 ? 19.805 30.641 -44.845 1.00 43.75 111 LYS A O 1
ATOM 942 N N . GLU A 1 112 ? 18.673 28.728 -44.540 1.00 38.53 112 GLU A N 1
ATOM 943 C CA . GLU A 1 112 ? 19.507 27.933 -45.438 1.00 38.53 112 GLU A CA 1
ATOM 944 C C . GLU A 1 112 ? 18.622 27.155 -46.406 1.00 38.53 112 GLU A C 1
ATOM 946 O O . GLU A 1 112 ? 17.631 26.535 -46.023 1.00 38.53 112 GLU A O 1
ATOM 951 N N . ASN A 1 113 ? 18.968 27.284 -47.687 1.00 35.88 113 ASN A N 1
ATOM 952 C CA . ASN A 1 113 ? 18.378 26.566 -48.803 1.00 35.88 113 ASN A CA 1
ATOM 953 C C . ASN A 1 113 ? 18.582 25.065 -48.586 1.00 35.88 113 ASN A C 1
ATOM 955 O O . ASN A 1 113 ? 19.695 24.561 -48.728 1.00 35.88 113 ASN A O 1
ATOM 959 N N . TYR A 1 114 ? 17.507 24.360 -48.254 1.00 39.06 114 TYR A N 1
ATOM 960 C CA . TYR A 1 114 ? 17.497 22.907 -48.247 1.00 39.06 114 TYR A CA 1
ATOM 961 C C . TYR A 1 114 ? 17.403 22.423 -49.696 1.00 39.06 114 TYR A C 1
ATOM 963 O O . TYR A 1 114 ? 16.391 22.643 -50.358 1.00 39.06 114 TYR A O 1
ATOM 971 N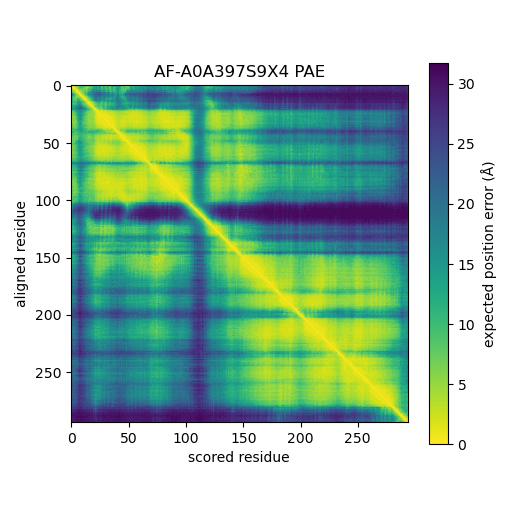 N . ASN A 1 115 ? 18.447 21.744 -50.175 1.00 39.03 115 ASN A N 1
ATOM 972 C CA . ASN A 1 115 ? 18.229 20.688 -51.158 1.00 39.03 115 ASN A CA 1
ATOM 973 C C . ASN A 1 115 ? 17.312 19.656 -50.485 1.00 39.03 115 ASN A C 1
ATOM 975 O O . ASN A 1 115 ? 17.557 19.298 -49.332 1.00 39.03 115 ASN A O 1
ATOM 979 N N . GLU A 1 116 ? 16.243 19.260 -51.172 1.00 41.53 116 GLU A N 1
ATOM 980 C CA . GLU A 1 116 ? 15.206 18.331 -50.710 1.00 41.53 116 GLU A CA 1
ATOM 981 C C . GLU A 1 116 ? 15.821 17.059 -50.099 1.00 41.53 116 GLU A C 1
ATOM 983 O O . GLU A 1 116 ? 16.249 16.146 -50.799 1.00 41.53 116 GLU A O 1
ATOM 988 N N . ILE A 1 117 ? 15.899 17.022 -48.769 1.00 46.62 117 ILE A N 1
ATOM 989 C CA . ILE A 1 117 ? 16.108 15.805 -47.988 1.00 46.62 117 ILE A CA 1
ATOM 990 C C . ILE A 1 117 ? 14.708 15.391 -47.547 1.00 46.62 117 ILE A C 1
ATOM 992 O O . ILE A 1 117 ? 14.089 16.116 -46.763 1.00 46.62 117 ILE A O 1
ATOM 996 N N . ASP A 1 118 ? 14.209 14.264 -48.057 1.00 41.19 118 ASP A N 1
ATOM 997 C CA . ASP A 1 118 ? 12.920 13.690 -47.661 1.00 41.19 118 ASP A CA 1
ATOM 998 C C . ASP A 1 118 ? 12.885 13.499 -46.135 1.00 41.19 118 ASP A C 1
ATOM 1000 O O . ASP A 1 118 ? 13.500 12.598 -45.563 1.00 41.19 118 ASP A O 1
ATOM 1004 N N . CYS A 1 119 ? 12.201 14.411 -45.448 1.00 42.59 119 CYS A N 1
ATOM 1005 C CA . CYS A 1 119 ? 11.988 14.362 -44.010 1.00 42.59 119 CYS A CA 1
ATOM 1006 C C . CYS A 1 119 ? 10.611 13.748 -43.751 1.00 42.59 119 CYS A C 1
ATOM 1008 O O . CYS A 1 119 ? 9.607 14.457 -43.790 1.00 42.59 119 CYS A O 1
ATOM 1010 N N . GLU A 1 120 ? 10.545 12.450 -43.456 1.00 49.69 120 GLU A N 1
ATOM 1011 C CA . GLU A 1 120 ? 9.307 11.835 -42.969 1.00 49.69 120 GLU A CA 1
ATOM 1012 C C . GLU A 1 120 ? 9.127 12.118 -41.471 1.00 49.69 120 GLU A C 1
ATOM 1014 O O . GLU A 1 120 ? 9.889 11.646 -40.626 1.00 49.69 120 GLU A O 1
ATOM 1019 N N . ILE A 1 121 ? 8.102 12.904 -41.131 1.00 51.94 121 ILE A N 1
ATOM 1020 C CA . ILE A 1 121 ? 7.667 13.116 -39.748 1.00 51.94 121 ILE A CA 1
ATOM 1021 C C . ILE A 1 121 ? 6.855 11.889 -39.332 1.00 51.94 121 ILE A C 1
ATOM 1023 O O . ILE A 1 121 ? 5.788 11.646 -39.890 1.00 51.94 121 ILE A O 1
ATOM 1027 N N . VAL A 1 122 ? 7.340 11.130 -38.349 1.00 57.56 122 VAL A N 1
ATOM 1028 C CA . VAL A 1 122 ? 6.664 9.912 -37.882 1.00 57.56 122 VAL A CA 1
ATOM 1029 C C . VAL A 1 122 ? 6.153 10.088 -36.453 1.00 57.56 122 VAL A C 1
ATOM 1031 O O . VAL A 1 122 ? 6.940 10.385 -35.554 1.00 57.56 122 VAL A O 1
ATOM 1034 N N . ASP A 1 123 ? 4.851 9.868 -36.221 1.00 64.19 123 ASP A N 1
ATOM 1035 C CA . ASP A 1 123 ? 4.277 9.878 -34.869 1.00 64.19 123 ASP A CA 1
ATOM 1036 C C . ASP A 1 123 ? 4.768 8.659 -34.073 1.00 64.19 123 ASP A C 1
ATOM 1038 O O . ASP A 1 123 ? 4.597 7.495 -34.448 1.00 64.19 123 ASP A O 1
ATOM 1042 N N . ILE A 1 124 ? 5.392 8.934 -32.930 1.00 65.31 124 ILE A N 1
ATOM 1043 C CA . ILE A 1 124 ? 5.984 7.910 -32.077 1.00 65.31 124 ILE A CA 1
ATOM 1044 C C . ILE A 1 124 ? 4.947 6.973 -31.449 1.00 65.31 124 ILE A C 1
ATOM 1046 O O . ILE A 1 124 ? 5.275 5.827 -31.141 1.00 65.31 124 ILE A O 1
ATOM 1050 N N . ASN A 1 125 ? 3.711 7.438 -31.259 1.00 67.81 125 ASN A N 1
ATOM 1051 C CA . ASN A 1 125 ? 2.631 6.615 -30.726 1.00 67.81 125 ASN A CA 1
ATOM 1052 C C . ASN A 1 125 ? 2.146 5.616 -31.784 1.00 67.81 125 ASN A C 1
ATOM 1054 O O . ASN A 1 125 ? 1.965 4.444 -31.462 1.00 67.81 125 ASN A O 1
ATOM 1058 N N . GLU A 1 126 ? 2.033 6.037 -33.047 1.00 67.50 126 GLU A N 1
ATOM 1059 C CA . GLU A 1 126 ? 1.710 5.136 -34.162 1.00 67.50 126 GLU A CA 1
ATOM 1060 C C . GLU A 1 126 ? 2.806 4.079 -34.344 1.00 67.50 126 GLU A C 1
ATOM 1062 O O . GLU A 1 126 ? 2.525 2.880 -34.416 1.00 67.50 126 GLU A O 1
ATOM 1067 N N . LEU A 1 127 ? 4.077 4.494 -34.311 1.00 68.38 127 LEU A N 1
ATOM 1068 C CA . LEU A 1 127 ? 5.215 3.571 -34.331 1.00 68.38 127 LEU A CA 1
ATOM 1069 C C . LEU A 1 127 ? 5.166 2.571 -33.180 1.00 68.38 127 LEU A C 1
ATOM 1071 O O . LEU A 1 127 ? 5.417 1.382 -33.382 1.00 68.38 127 LEU A O 1
ATOM 1075 N N . GLU A 1 128 ? 4.844 3.032 -31.973 1.00 68.69 128 GLU A N 1
ATOM 1076 C CA . GLU A 1 128 ? 4.698 2.166 -30.812 1.00 68.69 128 GLU A CA 1
ATOM 1077 C C . GLU A 1 128 ? 3.615 1.105 -31.074 1.00 68.69 128 GLU A C 1
ATOM 1079 O O . GLU A 1 128 ? 3.866 -0.078 -30.851 1.00 68.69 128 GLU A O 1
ATOM 1084 N N . GLU A 1 129 ? 2.458 1.451 -31.633 1.00 68.56 129 GLU A N 1
ATOM 1085 C CA . GLU A 1 129 ? 1.398 0.478 -31.942 1.00 68.56 129 GLU A CA 1
ATOM 1086 C C . GLU A 1 129 ? 1.819 -0.612 -32.942 1.00 68.56 129 GLU A C 1
ATOM 1088 O O . GLU A 1 129 ? 1.400 -1.768 -32.804 1.00 68.56 129 GLU A O 1
ATOM 1093 N N . THR A 1 130 ? 2.704 -0.298 -33.895 1.00 68.38 130 THR A N 1
ATOM 1094 C CA . THR A 1 130 ? 3.179 -1.282 -34.888 1.00 68.38 130 THR A CA 1
ATOM 1095 C C . THR A 1 130 ? 4.070 -2.382 -34.301 1.00 68.38 130 THR A C 1
ATOM 1097 O O . THR A 1 130 ? 4.227 -3.438 -34.918 1.00 68.38 130 THR A O 1
ATOM 1100 N N . ILE A 1 131 ? 4.639 -2.195 -33.103 1.00 67.88 131 ILE A N 1
ATOM 1101 C CA . ILE A 1 131 ? 5.554 -3.163 -32.483 1.00 67.88 131 ILE A CA 1
ATOM 1102 C C . ILE A 1 131 ? 4.745 -4.353 -31.921 1.00 67.88 131 ILE A C 1
ATOM 1104 O O . ILE A 1 131 ? 4.108 -4.218 -30.873 1.00 67.88 131 ILE A O 1
ATOM 1108 N N . PRO A 1 132 ? 4.820 -5.574 -32.502 1.00 62.06 132 PRO A N 1
ATOM 1109 C CA . PRO A 1 132 ? 3.911 -6.680 -32.155 1.00 62.06 132 PRO A CA 1
ATOM 1110 C C . PRO A 1 132 ? 3.985 -7.138 -30.691 1.00 62.06 132 PRO A C 1
ATOM 1112 O O . PRO A 1 132 ? 3.010 -7.639 -30.131 1.00 62.06 132 PRO A O 1
ATOM 1115 N N . MET A 1 133 ? 5.136 -6.937 -30.042 1.00 60.94 133 MET A N 1
ATOM 1116 C CA . MET A 1 133 ? 5.363 -7.274 -28.631 1.00 60.94 133 MET A CA 1
ATOM 1117 C C . MET A 1 133 ? 4.539 -6.399 -27.672 1.00 60.94 133 MET A C 1
ATOM 1119 O O . MET A 1 133 ? 4.344 -6.763 -26.511 1.00 60.94 133 MET A O 1
ATOM 1123 N N . ASN A 1 134 ? 4.017 -5.264 -28.148 1.00 61.34 134 ASN A N 1
ATOM 1124 C CA . ASN A 1 134 ? 3.203 -4.360 -27.341 1.00 61.34 134 ASN A CA 1
ATOM 1125 C C . ASN A 1 134 ? 1.865 -4.983 -26.935 1.00 61.34 134 ASN A C 1
ATOM 1127 O O . ASN A 1 134 ? 1.323 -4.630 -25.888 1.00 61.34 134 ASN A O 1
ATOM 1131 N N . ARG A 1 135 ? 1.423 -6.021 -27.660 1.00 59.03 135 ARG A N 1
ATOM 1132 C CA . ARG A 1 135 ? 0.273 -6.865 -27.301 1.00 59.03 135 ARG A CA 1
ATOM 1133 C C . ARG A 1 135 ? 0.439 -7.602 -25.966 1.00 59.03 135 ARG A C 1
ATOM 1135 O O . ARG A 1 135 ? -0.560 -7.950 -25.349 1.00 59.03 135 ARG A O 1
ATOM 1142 N N . TYR A 1 136 ? 1.672 -7.811 -25.495 1.00 64.56 136 TYR A N 1
ATOM 1143 C CA . TYR A 1 136 ? 1.971 -8.517 -24.238 1.00 64.56 136 TYR A CA 1
ATOM 1144 C C . TYR A 1 136 ? 2.450 -7.583 -23.116 1.00 64.56 136 TYR A C 1
ATOM 1146 O O . TYR A 1 136 ? 3.037 -8.035 -22.129 1.00 64.56 136 TYR A O 1
ATOM 1154 N N . ARG A 1 137 ? 2.240 -6.267 -23.250 1.00 70.94 137 ARG A N 1
ATOM 1155 C CA . ARG A 1 137 ? 2.623 -5.301 -22.213 1.00 70.94 137 ARG A CA 1
ATOM 1156 C C . ARG A 1 137 ? 1.686 -5.340 -21.016 1.00 70.94 137 ARG A C 1
ATOM 1158 O O . ARG A 1 137 ? 0.505 -5.670 -21.118 1.00 70.94 137 ARG A O 1
ATOM 1165 N N . LEU A 1 138 ? 2.224 -4.926 -19.871 1.00 73.19 138 LEU A N 1
ATOM 1166 C CA . LEU A 1 138 ? 1.410 -4.658 -18.697 1.00 73.19 138 LEU A CA 1
ATOM 1167 C C . LEU A 1 138 ? 0.546 -3.425 -18.974 1.00 73.19 138 LEU A C 1
ATOM 1169 O O . LEU A 1 138 ? 1.066 -2.326 -19.169 1.00 73.19 138 LEU A O 1
ATOM 1173 N N . HIS A 1 139 ? -0.765 -3.624 -18.958 1.00 75.38 139 HIS A N 1
ATOM 1174 C CA . HIS A 1 139 ? -1.746 -2.556 -19.060 1.00 75.38 139 HIS A CA 1
ATOM 1175 C C . HIS A 1 139 ? -2.455 -2.392 -17.719 1.00 75.38 139 HIS A C 1
ATOM 1177 O O . HIS A 1 139 ? -2.791 -3.371 -17.052 1.00 75.38 139 HIS A O 1
ATOM 1183 N N . TRP A 1 140 ? -2.707 -1.147 -17.338 1.00 72.69 140 TRP A N 1
ATOM 1184 C CA . TRP A 1 140 ? -3.559 -0.794 -16.214 1.00 72.69 140 TRP A CA 1
ATOM 1185 C C . TRP A 1 140 ? -4.685 0.106 -16.710 1.00 72.69 140 TRP A C 1
ATOM 1187 O O . TRP A 1 140 ? -4.422 1.176 -17.251 1.00 72.69 140 TRP A O 1
ATOM 1197 N N . ASN A 1 141 ? -5.939 -0.325 -16.546 1.00 71.38 141 ASN A N 1
ATOM 1198 C CA . ASN A 1 141 ? -7.117 0.397 -17.042 1.00 71.38 141 ASN A CA 1
ATOM 1199 C C . ASN A 1 141 ? -6.970 0.860 -18.510 1.00 71.38 141 ASN A C 1
ATOM 1201 O O . ASN A 1 141 ? -7.131 2.038 -18.824 1.00 71.38 141 ASN A O 1
ATOM 1205 N N . ARG A 1 142 ? -6.570 -0.066 -19.395 1.00 68.81 142 ARG A N 1
ATOM 1206 C CA . ARG A 1 142 ? -6.284 0.176 -20.826 1.00 68.81 142 ARG A CA 1
ATOM 1207 C C . ARG A 1 142 ? -5.141 1.163 -21.122 1.00 68.81 142 ARG A C 1
ATOM 1209 O O . ARG A 1 142 ? -4.885 1.439 -22.285 1.00 68.81 142 ARG A O 1
ATOM 1216 N N . LYS A 1 143 ? -4.411 1.649 -20.113 1.00 70.38 143 LYS A N 1
ATOM 1217 C CA . LYS A 1 143 ? -3.194 2.454 -20.287 1.00 70.38 143 LYS A CA 1
ATOM 1218 C C . LYS A 1 143 ? -1.954 1.580 -20.146 1.00 70.38 143 LYS A C 1
ATOM 1220 O O . LYS A 1 143 ? -1.871 0.761 -19.229 1.00 70.38 143 LYS A O 1
ATOM 1225 N N . VAL A 1 144 ? -0.985 1.753 -21.038 1.00 71.88 144 VAL A N 1
ATOM 1226 C CA . VAL A 1 144 ? 0.286 1.022 -20.984 1.00 71.88 144 VAL A CA 1
ATOM 1227 C C . VAL A 1 144 ? 1.093 1.476 -19.768 1.00 71.88 144 VAL A C 1
ATOM 1229 O O . VAL A 1 144 ? 1.272 2.669 -19.526 1.00 71.88 144 VAL A O 1
ATOM 1232 N N . VAL A 1 145 ? 1.612 0.524 -18.995 1.00 73.56 145 VAL A N 1
ATOM 1233 C CA . VAL A 1 145 ? 2.532 0.815 -17.892 1.00 73.56 145 VAL A CA 1
ATOM 1234 C C . VAL A 1 145 ? 3.957 0.901 -18.449 1.00 73.56 145 VAL A C 1
ATOM 1236 O O . VAL A 1 145 ? 4.672 -0.100 -18.490 1.00 73.56 145 VAL A O 1
ATOM 1239 N N . ASN A 1 146 ? 4.364 2.098 -18.883 1.00 64.12 146 ASN A N 1
ATOM 1240 C CA . ASN A 1 146 ? 5.726 2.375 -19.381 1.00 64.12 146 ASN A CA 1
ATOM 1241 C C . ASN A 1 146 ? 6.733 2.695 -18.253 1.00 64.12 146 ASN A C 1
ATOM 1243 O O . ASN A 1 146 ? 7.950 2.634 -18.431 1.00 64.12 146 ASN A O 1
ATOM 1247 N N . ASP A 1 147 ? 6.219 2.963 -17.055 1.00 66.81 147 ASP A N 1
ATOM 1248 C CA . ASP A 1 147 ? 6.998 3.323 -15.875 1.00 66.81 147 ASP A CA 1
ATOM 1249 C C . ASP A 1 147 ? 7.680 2.115 -15.193 1.00 66.81 147 ASP A C 1
ATOM 1251 O O . ASP A 1 147 ? 7.667 0.982 -15.684 1.00 66.81 147 ASP A O 1
ATOM 1255 N N . HIS A 1 148 ? 8.280 2.323 -14.018 1.00 75.81 148 HIS A N 1
ATOM 1256 C CA . HIS A 1 148 ? 8.829 1.238 -13.196 1.00 75.81 148 HIS A CA 1
ATOM 1257 C C . HIS A 1 148 ? 7.762 0.176 -12.843 1.00 75.81 148 HIS A C 1
ATOM 1259 O O . HIS A 1 148 ? 7.051 0.315 -11.845 1.00 75.81 148 HIS A O 1
ATOM 1265 N N . ILE A 1 149 ? 7.710 -0.933 -13.599 1.00 80.06 149 ILE A N 1
ATOM 1266 C CA . ILE A 1 149 ? 6.752 -2.051 -13.427 1.00 80.06 149 ILE A CA 1
ATOM 1267 C C . ILE A 1 149 ? 6.595 -2.440 -11.953 1.00 80.06 149 ILE A C 1
ATOM 1269 O O . ILE A 1 149 ? 5.484 -2.612 -11.453 1.00 80.06 149 ILE A O 1
ATOM 1273 N N . ARG A 1 150 ? 7.712 -2.541 -11.221 1.00 81.81 150 ARG A N 1
ATOM 1274 C CA . ARG A 1 150 ? 7.699 -2.894 -9.798 1.00 81.81 150 ARG A CA 1
ATOM 1275 C C . ARG A 1 150 ? 6.920 -1.899 -8.940 1.00 81.81 150 ARG A C 1
ATOM 1277 O O . ARG A 1 150 ? 6.206 -2.332 -8.039 1.00 81.81 150 ARG A O 1
ATOM 1284 N N . GLU A 1 151 ? 7.098 -0.602 -9.155 1.00 83.19 151 GLU A N 1
ATOM 1285 C CA . GLU A 1 151 ? 6.401 0.417 -8.367 1.00 83.19 151 GLU A CA 1
ATOM 1286 C C . GLU A 1 151 ? 4.907 0.419 -8.690 1.00 83.19 151 GLU A C 1
ATOM 1288 O O . GLU A 1 151 ? 4.091 0.494 -7.772 1.00 83.19 151 GLU A O 1
ATOM 1293 N N . THR A 1 152 ? 4.535 0.203 -9.953 1.00 83.38 152 THR A N 1
ATOM 1294 C CA . THR A 1 152 ? 3.130 0.037 -10.348 1.00 83.38 152 THR A CA 1
ATOM 1295 C C . THR A 1 152 ? 2.492 -1.175 -9.674 1.00 83.38 152 THR A C 1
ATOM 1297 O O . THR A 1 152 ? 1.444 -1.044 -9.047 1.00 83.38 152 THR A O 1
ATOM 1300 N N . VAL A 1 153 ? 3.147 -2.339 -9.710 1.00 84.50 153 VAL A N 1
ATOM 1301 C CA . VAL A 1 153 ? 2.647 -3.558 -9.049 1.00 84.50 153 VAL A CA 1
ATOM 1302 C C . VAL A 1 153 ? 2.557 -3.378 -7.531 1.00 84.50 153 VAL A C 1
ATOM 1304 O O . VAL A 1 153 ? 1.590 -3.822 -6.918 1.00 84.50 153 VAL A O 1
ATOM 1307 N N . LYS A 1 154 ? 3.522 -2.698 -6.898 1.00 87.06 154 LYS A N 1
ATOM 1308 C CA . LYS A 1 154 ? 3.439 -2.373 -5.464 1.00 87.06 154 LYS A CA 1
ATOM 1309 C C . LYS A 1 154 ? 2.243 -1.482 -5.145 1.00 87.06 154 LYS A C 1
ATOM 1311 O O . LYS A 1 154 ? 1.541 -1.764 -4.179 1.00 87.06 154 LYS A O 1
ATOM 1316 N N . LYS A 1 155 ? 2.026 -0.417 -5.926 1.00 88.00 155 LYS A N 1
ATOM 1317 C CA . LYS A 1 155 ? 0.876 0.481 -5.759 1.00 88.00 155 LYS A CA 1
ATOM 1318 C C . LYS A 1 155 ? -0.424 -0.303 -5.910 1.00 88.00 155 LYS A C 1
ATOM 1320 O O . LYS A 1 155 ? -1.264 -0.232 -5.022 1.00 88.00 155 LYS A O 1
ATOM 1325 N N . TYR A 1 156 ? -0.536 -1.114 -6.963 1.00 87.06 156 TYR A N 1
ATOM 1326 C CA . TYR A 1 156 ? -1.682 -1.995 -7.177 1.00 87.06 156 TYR A CA 1
ATOM 1327 C C . TYR A 1 156 ? -1.937 -2.905 -5.976 1.00 87.06 156 TYR A C 1
ATOM 1329 O O . TYR A 1 156 ? -3.027 -2.877 -5.419 1.00 87.06 156 TYR A O 1
ATOM 1337 N N . ASN A 1 157 ? -0.928 -3.658 -5.531 1.00 90.50 157 ASN A N 1
ATOM 1338 C CA . ASN A 1 157 ? -1.074 -4.568 -4.398 1.00 90.50 157 ASN A CA 1
ATOM 1339 C C . ASN A 1 157 ? -1.473 -3.822 -3.123 1.00 90.50 157 ASN A C 1
ATOM 1341 O O . ASN A 1 157 ? -2.333 -4.295 -2.392 1.00 90.50 157 ASN A O 1
ATOM 1345 N N . LYS A 1 158 ? -0.897 -2.639 -2.870 1.00 92.06 158 LYS A N 1
ATOM 1346 C CA . LYS A 1 158 ? -1.293 -1.796 -1.737 1.00 92.06 158 LYS A CA 1
ATOM 1347 C C . LYS A 1 158 ? -2.780 -1.447 -1.806 1.00 92.06 158 LYS A C 1
ATOM 1349 O O . LYS A 1 158 ? -3.471 -1.620 -0.811 1.00 92.06 158 LYS A O 1
ATOM 1354 N N . PHE A 1 159 ? -3.270 -0.984 -2.956 1.00 89.25 159 PHE A N 1
ATOM 1355 C CA . PHE A 1 159 ? -4.685 -0.643 -3.126 1.00 89.25 159 PHE A CA 1
ATOM 1356 C C . PHE A 1 159 ? -5.596 -1.866 -3.053 1.00 89.25 159 PHE A C 1
ATOM 1358 O O . PHE A 1 159 ? -6.629 -1.801 -2.400 1.00 89.25 159 PHE A O 1
ATOM 1365 N N . LYS A 1 160 ? -5.193 -2.983 -3.666 1.00 91.38 160 LYS A N 1
ATOM 1366 C CA . LYS A 1 160 ? -5.917 -4.254 -3.614 1.00 91.38 160 LYS A CA 1
ATOM 1367 C C . LYS A 1 160 ? -6.093 -4.716 -2.170 1.00 91.38 160 LYS A C 1
ATOM 1369 O O . LYS A 1 160 ? -7.223 -4.873 -1.730 1.00 91.38 160 LYS A O 1
ATOM 1374 N N . TYR A 1 161 ? -4.998 -4.871 -1.426 1.00 93.75 161 TYR A N 1
ATOM 1375 C CA . TYR A 1 161 ? -5.056 -5.344 -0.043 1.00 93.75 161 TYR A CA 1
ATOM 1376 C C . TYR A 1 161 ? -5.759 -4.356 0.885 1.00 93.75 161 TYR A C 1
ATOM 1378 O O . TYR A 1 161 ? -6.472 -4.777 1.790 1.00 93.75 161 TYR A O 1
ATOM 1386 N N . LEU A 1 162 ? -5.599 -3.048 0.656 1.00 90.38 162 LEU A N 1
ATOM 1387 C CA . LEU A 1 162 ? -6.350 -2.040 1.398 1.00 90.38 162 LEU A CA 1
ATOM 1388 C C . LEU A 1 162 ? -7.856 -2.167 1.134 1.00 90.38 162 LEU A C 1
ATOM 1390 O O . LEU A 1 162 ? -8.633 -2.135 2.079 1.00 90.38 162 LEU A O 1
ATOM 1394 N N . GLY A 1 163 ? -8.261 -2.343 -0.126 1.00 89.62 163 GLY A N 1
ATOM 1395 C CA . GLY A 1 163 ? -9.656 -2.554 -0.504 1.00 89.62 163 GLY A CA 1
ATOM 1396 C C . GLY A 1 163 ? -10.228 -3.833 0.104 1.00 89.62 163 GLY A C 1
ATOM 1397 O O . GLY A 1 163 ? -11.259 -3.781 0.764 1.00 89.62 163 GLY A O 1
ATOM 1398 N N . GLU A 1 164 ? -9.521 -4.956 -0.039 1.00 92.44 164 GLU A N 1
ATOM 1399 C CA . GLU A 1 164 ? -9.903 -6.239 0.567 1.00 92.44 164 GLU A CA 1
ATOM 1400 C C . GLU A 1 164 ? -10.081 -6.103 2.083 1.00 92.44 164 GLU A C 1
ATOM 1402 O O . GLU A 1 164 ? -11.117 -6.499 2.617 1.00 92.44 164 GLU A O 1
ATOM 1407 N N . TRP A 1 165 ? -9.125 -5.468 2.771 1.00 89.75 165 TRP A N 1
ATOM 1408 C CA . TRP A 1 165 ? -9.221 -5.211 4.205 1.00 89.75 165 TRP A CA 1
ATOM 1409 C C . TRP A 1 165 ? -10.425 -4.330 4.547 1.00 89.75 165 TRP A C 1
ATOM 1411 O O . TRP A 1 165 ? -11.214 -4.700 5.414 1.00 89.75 165 TRP A O 1
ATOM 1421 N N . LEU A 1 166 ? -10.623 -3.206 3.853 1.00 86.75 166 LEU A N 1
ATOM 1422 C CA . LEU A 1 166 ? -11.756 -2.305 4.089 1.00 86.75 166 LEU A CA 1
ATOM 1423 C C . LEU A 1 166 ? -13.104 -3.019 3.924 1.00 86.75 166 LEU A C 1
ATOM 1425 O O . LEU A 1 166 ? -14.008 -2.776 4.713 1.00 86.75 166 LEU A O 1
ATOM 1429 N N . THR A 1 167 ? -13.228 -3.941 2.966 1.00 87.62 167 THR A N 1
ATOM 1430 C CA . THR A 1 167 ? -14.472 -4.695 2.724 1.00 87.62 167 THR A CA 1
ATOM 1431 C C . THR A 1 167 ? -14.773 -5.794 3.749 1.00 87.62 167 THR A C 1
ATOM 1433 O O . THR A 1 167 ? -15.851 -6.391 3.708 1.00 87.62 167 THR A O 1
ATOM 1436 N N . LEU A 1 168 ? -13.863 -6.078 4.687 1.00 91.12 168 LEU A N 1
ATOM 1437 C CA . LEU A 1 168 ? -14.122 -7.047 5.750 1.00 91.12 168 LEU A CA 1
ATOM 1438 C C . LEU A 1 168 ? -15.288 -6.588 6.637 1.00 91.12 168 LEU A C 1
ATOM 1440 O O . LEU A 1 168 ? -15.384 -5.424 7.017 1.00 91.12 168 LEU A O 1
ATOM 1444 N N . LYS A 1 169 ? -16.128 -7.538 7.073 1.00 88.31 169 LYS A N 1
ATOM 1445 C CA . LYS A 1 169 ? -17.283 -7.278 7.960 1.00 88.31 169 LYS A CA 1
ATOM 1446 C C . LYS A 1 169 ? -16.906 -6.507 9.232 1.00 88.31 169 LYS A C 1
ATOM 1448 O O . LYS A 1 169 ? -17.706 -5.729 9.736 1.00 88.31 169 LYS A O 1
ATOM 1453 N N . ILE A 1 170 ? -15.688 -6.721 9.721 1.00 88.38 170 ILE A N 1
ATOM 1454 C CA . ILE A 1 170 ? -15.115 -6.065 10.901 1.00 88.38 170 ILE A CA 1
ATOM 1455 C C . ILE A 1 170 ? -15.013 -4.539 10.749 1.00 88.38 170 ILE A C 1
ATOM 1457 O O . ILE A 1 170 ? -15.090 -3.818 11.730 1.00 88.38 170 ILE A O 1
ATOM 1461 N N . ASN A 1 171 ? -14.909 -4.047 9.512 1.00 90.44 171 ASN A N 1
ATOM 1462 C CA . ASN A 1 171 ? -14.768 -2.631 9.185 1.00 90.44 171 ASN A CA 1
ATOM 1463 C C . ASN A 1 171 ? -16.099 -1.983 8.778 1.00 90.44 171 ASN A C 1
ATOM 1465 O O . ASN A 1 171 ? -16.121 -0.814 8.397 1.00 90.44 171 ASN A O 1
ATOM 1469 N N . LYS A 1 172 ? -17.223 -2.713 8.865 1.00 88.44 172 LYS A N 1
ATOM 1470 C CA . LYS A 1 172 ? -18.544 -2.229 8.437 1.00 88.44 172 LYS A CA 1
ATOM 1471 C C . LYS A 1 172 ? -18.920 -0.902 9.105 1.00 88.44 172 LYS A C 1
ATOM 1473 O O . LYS A 1 172 ? -19.422 -0.011 8.429 1.00 88.44 172 LYS A O 1
ATOM 1478 N N . ASN A 1 173 ? -18.648 -0.752 10.401 1.00 86.31 173 ASN A N 1
ATOM 1479 C CA . ASN A 1 173 ? -19.000 0.466 11.133 1.00 86.31 173 ASN A CA 1
ATOM 1480 C C . ASN A 1 173 ? -18.123 1.655 10.724 1.00 86.31 173 ASN A C 1
ATOM 1482 O O . ASN A 1 173 ? -18.648 2.745 10.516 1.00 86.31 173 ASN A O 1
ATOM 1486 N N . ILE A 1 174 ? -16.826 1.434 10.483 1.00 87.56 174 ILE A N 1
ATOM 1487 C CA . ILE A 1 174 ? -15.936 2.461 9.920 1.00 87.56 174 ILE A CA 1
ATOM 1488 C C . ILE A 1 174 ? -16.449 2.906 8.548 1.00 87.56 174 ILE A C 1
ATOM 1490 O O . ILE A 1 174 ? -16.609 4.101 8.315 1.00 87.56 174 ILE A O 1
ATOM 1494 N N . LEU A 1 175 ? -16.772 1.962 7.657 1.00 86.88 175 LEU A N 1
ATOM 1495 C CA . LEU A 1 175 ? -17.285 2.277 6.320 1.00 86.88 175 LEU A CA 1
ATOM 1496 C C . LEU A 1 175 ? -18.605 3.055 6.357 1.00 86.88 175 LEU A C 1
ATOM 1498 O O . LEU A 1 175 ? -18.775 3.996 5.588 1.00 86.88 175 LEU A O 1
ATOM 1502 N N . ASN A 1 176 ? -19.517 2.702 7.263 1.00 86.94 176 ASN A N 1
ATOM 1503 C CA . ASN A 1 176 ? -20.790 3.407 7.423 1.00 86.94 176 ASN A CA 1
ATOM 1504 C C . ASN A 1 176 ? -20.619 4.845 7.941 1.00 86.94 176 ASN A C 1
ATOM 1506 O O . ASN A 1 176 ? -21.490 5.684 7.715 1.00 86.94 176 ASN A O 1
ATOM 1510 N N . ASN A 1 177 ? -19.522 5.126 8.648 1.00 85.75 177 ASN A N 1
ATOM 1511 C CA . ASN A 1 177 ? -19.278 6.418 9.283 1.00 85.75 177 ASN A CA 1
ATOM 1512 C C . ASN A 1 177 ? -18.254 7.286 8.531 1.00 85.75 177 ASN A C 1
ATOM 1514 O O . ASN A 1 177 ? -18.160 8.473 8.820 1.00 85.75 177 ASN A O 1
ATOM 1518 N N . ILE A 1 178 ? -17.514 6.751 7.551 1.00 84.00 178 ILE A N 1
ATOM 1519 C CA . ILE A 1 178 ? -16.411 7.472 6.884 1.00 84.00 178 ILE A CA 1
ATOM 1520 C C . ILE A 1 178 ? -16.848 8.769 6.186 1.00 84.00 178 ILE A C 1
ATOM 1522 O O . ILE A 1 178 ? -16.069 9.710 6.089 1.00 84.00 178 ILE A O 1
ATOM 1526 N N . GLY A 1 179 ? -18.098 8.829 5.716 1.00 81.81 179 GLY A N 1
ATOM 1527 C CA . GLY A 1 179 ? -18.678 10.016 5.079 1.00 81.81 179 GLY A CA 1
ATOM 1528 C C . GLY A 1 179 ? -19.403 10.964 6.037 1.00 81.81 179 GLY A C 1
ATOM 1529 O O . GLY A 1 179 ? -19.870 12.016 5.602 1.00 81.81 179 GLY A O 1
ATOM 1530 N N . LYS A 1 180 ? -19.539 10.606 7.319 1.00 85.19 180 LYS A N 1
ATOM 1531 C CA . LYS A 1 180 ? -20.222 11.443 8.307 1.00 85.19 180 LYS A CA 1
ATOM 1532 C C . LYS A 1 180 ? -19.265 12.507 8.829 1.00 85.19 180 LYS A C 1
ATOM 1534 O O . LYS A 1 180 ? -18.159 12.189 9.253 1.00 85.19 180 LYS A O 1
ATOM 1539 N N . LYS A 1 181 ? -19.724 13.760 8.846 1.00 82.69 181 LYS A N 1
ATOM 1540 C CA . LYS A 1 181 ? -18.970 14.897 9.403 1.00 82.69 181 LYS A CA 1
ATOM 1541 C C . LYS A 1 181 ? -18.896 14.893 10.933 1.00 82.69 181 LYS A C 1
ATOM 1543 O O . LYS A 1 181 ? -18.122 15.651 11.494 1.00 82.69 181 LYS A O 1
ATOM 1548 N N . GLU A 1 182 ? -19.686 14.043 11.586 1.00 82.75 182 GLU A N 1
ATOM 1549 C CA . GLU A 1 182 ? -19.709 13.871 13.044 1.00 82.75 182 GLU A CA 1
ATOM 1550 C C . GLU A 1 182 ? -18.389 13.314 13.595 1.00 82.75 182 GLU A C 1
ATOM 1552 O O . GLU A 1 182 ? -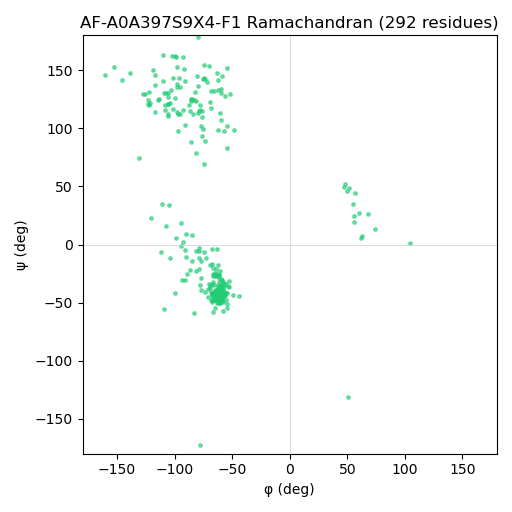18.075 13.516 14.763 1.00 82.75 182 GLU A O 1
ATOM 1557 N N . VAL A 1 183 ? -17.616 12.599 12.767 1.00 83.75 183 VAL A N 1
ATOM 1558 C CA . VAL A 1 183 ? -16.341 12.007 13.179 1.00 83.75 183 VAL A CA 1
ATOM 1559 C C . VAL A 1 183 ? -15.192 12.868 12.678 1.00 83.75 183 VAL A C 1
ATOM 1561 O O . VAL A 1 183 ? -14.952 12.970 11.473 1.00 83.75 183 VAL A O 1
ATOM 1564 N N . ASP A 1 184 ? -14.425 13.420 13.615 1.00 88.25 184 ASP A N 1
ATOM 1565 C CA . ASP A 1 184 ? -13.131 14.025 13.318 1.00 88.25 184 ASP A CA 1
ATOM 1566 C C . ASP A 1 184 ? -12.106 12.919 13.024 1.00 88.25 184 ASP A C 1
ATOM 1568 O O . ASP A 1 184 ? -11.436 12.367 13.907 1.00 88.25 184 ASP A O 1
ATOM 1572 N N . TRP A 1 185 ? -12.023 12.542 11.748 1.00 87.81 185 TRP A N 1
ATOM 1573 C CA . TRP A 1 185 ? -11.105 11.508 11.281 1.00 87.81 185 TRP A CA 1
ATOM 1574 C C . TRP A 1 185 ? -9.640 11.899 11.439 1.00 87.81 185 TRP A C 1
ATOM 1576 O O . TRP A 1 185 ? -8.802 11.010 11.590 1.00 87.81 185 TRP A O 1
ATOM 1586 N N . GLU A 1 186 ? -9.315 13.192 11.421 1.00 88.81 186 GLU A N 1
ATOM 1587 C CA . GLU A 1 186 ? -7.942 13.642 11.614 1.00 88.81 186 GLU A CA 1
ATOM 1588 C C . GLU A 1 186 ? -7.504 13.319 13.040 1.00 88.81 186 GLU A C 1
ATOM 1590 O O . GLU A 1 186 ? -6.610 12.483 13.210 1.00 88.81 186 GLU A O 1
ATOM 1595 N N . LYS A 1 187 ? -8.225 13.827 14.050 1.00 88.06 187 LYS A N 1
ATOM 1596 C CA . LYS A 1 187 ? -7.968 13.513 15.467 1.00 88.06 187 LYS A CA 1
ATOM 1597 C C . LYS A 1 187 ? -8.032 12.015 15.754 1.00 88.06 187 LYS A C 1
ATOM 1599 O O . LYS A 1 187 ? -7.177 11.478 16.459 1.00 88.06 187 LYS A O 1
ATOM 1604 N N . THR A 1 188 ? -8.986 11.304 15.152 1.00 89.19 188 THR A N 1
ATOM 1605 C CA . THR A 1 188 ? -9.101 9.842 15.294 1.00 89.19 188 THR A CA 1
ATOM 1606 C C . THR A 1 188 ? -7.824 9.133 14.831 1.00 89.19 188 THR A C 1
ATOM 1608 O O . THR A 1 188 ? -7.316 8.235 15.505 1.00 89.19 188 THR A O 1
ATOM 1611 N N . ILE A 1 189 ? -7.253 9.543 13.695 1.00 88.94 189 ILE A N 1
ATOM 1612 C CA . ILE A 1 189 ? -6.004 8.974 13.176 1.00 88.94 189 ILE A CA 1
ATOM 1613 C C . ILE A 1 189 ? -4.803 9.373 14.038 1.00 88.94 189 ILE A C 1
ATOM 1615 O O . ILE A 1 189 ? -3.881 8.566 14.187 1.00 88.94 189 ILE A O 1
ATOM 1619 N N . GLU A 1 190 ? -4.787 10.575 14.612 1.00 89.88 190 GLU A N 1
ATOM 1620 C CA . GLU A 1 190 ? -3.752 10.975 15.572 1.00 89.88 190 GLU A CA 1
ATOM 1621 C C . GLU A 1 190 ? -3.758 10.089 16.818 1.00 89.88 190 GLU A C 1
ATOM 1623 O O . GLU A 1 190 ? -2.698 9.600 17.225 1.00 89.88 190 GLU A O 1
ATOM 1628 N N . TYR A 1 191 ? -4.949 9.808 17.349 1.00 88.50 191 TYR A N 1
ATOM 1629 C CA . TYR A 1 191 ? -5.153 8.909 18.479 1.00 88.50 191 TYR A CA 1
ATOM 1630 C C . TYR A 1 191 ? -4.714 7.474 18.158 1.00 88.50 191 TYR A C 1
ATOM 1632 O O . TYR A 1 191 ? -3.933 6.871 18.894 1.00 88.50 191 TYR A O 1
ATOM 1640 N N . ILE A 1 192 ? -5.122 6.929 17.006 1.00 89.50 192 ILE A N 1
ATOM 1641 C CA . ILE A 1 192 ? -4.703 5.585 16.561 1.00 89.50 192 ILE A CA 1
ATOM 1642 C C . ILE A 1 192 ? -3.182 5.491 16.409 1.00 89.50 192 ILE A C 1
ATOM 1644 O O . ILE A 1 192 ? -2.591 4.452 16.701 1.00 89.50 192 ILE A O 1
ATOM 1648 N N . LYS A 1 193 ? -2.538 6.566 15.947 1.00 86.75 193 LYS A N 1
ATOM 1649 C CA . LYS A 1 193 ? -1.079 6.644 15.796 1.00 86.75 193 LYS A CA 1
ATOM 1650 C C . LYS A 1 193 ? -0.345 6.909 17.106 1.00 86.75 193 LYS A C 1
ATOM 1652 O O . LYS A 1 193 ? 0.882 6.954 17.067 1.00 86.75 193 LYS A O 1
ATOM 1657 N N . ASN A 1 194 ? -1.064 7.105 18.211 1.00 85.50 194 ASN A N 1
ATOM 1658 C CA . ASN A 1 194 ? -0.500 7.479 19.500 1.00 85.50 194 ASN A CA 1
ATOM 1659 C C . ASN A 1 194 ? 0.463 8.680 19.368 1.00 85.50 194 ASN A C 1
ATOM 1661 O O . ASN A 1 194 ? 1.598 8.655 19.846 1.00 85.50 194 ASN A O 1
ATOM 1665 N N . LYS A 1 195 ? 0.050 9.723 18.621 1.00 80.25 195 LYS A N 1
ATOM 1666 C CA . LYS A 1 195 ? 0.928 10.870 18.309 1.00 80.25 195 LYS A CA 1
ATOM 1667 C C . LYS A 1 195 ? 1.465 11.562 19.566 1.00 80.25 195 LYS A C 1
ATOM 1669 O O . LYS A 1 195 ? 2.621 11.977 19.559 1.00 80.25 195 LYS A O 1
ATOM 1674 N N . ASN A 1 196 ? 0.660 11.632 20.625 1.00 74.50 196 ASN A N 1
ATOM 1675 C CA . ASN A 1 196 ? 1.014 12.299 21.880 1.00 74.50 196 ASN A CA 1
ATOM 1676 C C . ASN A 1 196 ? 2.211 11.640 22.585 1.00 74.50 196 ASN A C 1
ATOM 1678 O O . ASN A 1 196 ? 2.968 12.324 23.263 1.00 74.50 196 ASN A O 1
ATOM 1682 N N . GLU A 1 197 ? 2.435 10.341 22.373 1.00 71.81 197 GLU A N 1
ATOM 1683 C CA . GLU A 1 197 ? 3.599 9.618 22.900 1.00 71.81 197 GLU A CA 1
ATOM 1684 C C . GLU A 1 197 ? 4.766 9.536 21.897 1.00 71.81 197 GLU A C 1
ATOM 1686 O O . GLU A 1 197 ? 5.651 8.696 22.029 1.00 71.81 197 GLU A O 1
ATOM 1691 N N . GLY A 1 198 ? 4.792 10.398 20.875 1.00 69.56 198 GLY A N 1
ATOM 1692 C CA . GLY A 1 198 ? 5.897 10.501 19.914 1.00 69.56 198 GLY A CA 1
ATOM 1693 C C . GLY A 1 198 ? 5.621 9.890 18.538 1.00 69.56 198 GLY A C 1
ATOM 1694 O O . GLY A 1 198 ? 6.490 9.941 17.662 1.00 69.56 198 GLY A O 1
ATOM 1695 N N . GLY A 1 199 ? 4.422 9.344 18.303 1.00 72.25 199 GLY A N 1
ATOM 1696 C CA . GLY A 1 199 ? 3.987 8.891 16.981 1.00 72.25 199 GLY A CA 1
ATOM 1697 C C . GLY A 1 199 ? 5.007 7.971 16.300 1.00 72.25 199 GLY A C 1
ATOM 1698 O O . GLY A 1 199 ? 5.527 7.034 16.893 1.00 72.25 199 GLY A O 1
ATOM 1699 N N . SER A 1 200 ? 5.360 8.226 15.039 1.00 67.88 200 SER A N 1
ATOM 1700 C CA . SER A 1 200 ? 6.279 7.351 14.289 1.00 67.88 200 SER A CA 1
ATOM 1701 C C . SER A 1 200 ? 7.733 7.323 14.791 1.00 67.88 200 SER A C 1
ATOM 1703 O O . SER A 1 200 ? 8.534 6.593 14.215 1.00 67.88 200 SER A O 1
ATOM 1705 N N . ILE A 1 201 ? 8.089 8.128 15.798 1.00 70.88 201 ILE A N 1
ATOM 1706 C CA . ILE A 1 201 ? 9.464 8.271 16.299 1.00 70.88 201 ILE A CA 1
ATOM 1707 C C . ILE A 1 201 ? 9.744 7.281 17.439 1.00 70.88 201 ILE A C 1
ATOM 1709 O O . ILE A 1 201 ? 10.870 6.806 17.572 1.00 70.88 201 ILE A O 1
ATOM 1713 N N . ILE A 1 202 ? 8.728 6.925 18.232 1.00 72.19 202 ILE A N 1
ATOM 1714 C CA . ILE A 1 202 ? 8.866 6.011 19.372 1.00 72.19 202 ILE A CA 1
ATOM 1715 C C . ILE A 1 202 ? 8.259 4.657 19.003 1.00 72.19 202 ILE A C 1
ATOM 1717 O O . ILE A 1 202 ? 7.155 4.578 18.476 1.00 72.19 202 ILE A O 1
ATOM 1721 N N . THR A 1 203 ? 9.011 3.580 19.250 1.00 69.19 203 THR A N 1
ATOM 1722 C CA . THR A 1 203 ? 8.544 2.193 19.080 1.00 69.19 203 THR A CA 1
ATOM 1723 C C . THR A 1 203 ? 8.882 1.410 20.347 1.00 69.19 203 THR A C 1
ATOM 1725 O O . THR A 1 203 ? 9.861 0.672 20.401 1.00 69.19 203 THR A O 1
ATOM 1728 N N . SER A 1 204 ? 8.122 1.656 21.415 1.00 83.62 204 SER A N 1
ATOM 1729 C CA . SER A 1 204 ? 8.238 0.915 22.675 1.00 83.62 204 SER A CA 1
ATOM 1730 C C . SER A 1 204 ? 7.163 -0.172 22.754 1.00 83.62 204 SER A C 1
ATOM 1732 O O . SER A 1 204 ? 6.141 -0.096 22.071 1.00 83.62 204 SER A O 1
ATOM 1734 N N . ASP A 1 205 ? 7.347 -1.165 23.627 1.00 86.25 205 ASP A N 1
ATOM 1735 C CA . ASP A 1 205 ? 6.310 -2.179 23.878 1.00 86.25 205 ASP A CA 1
ATOM 1736 C C . ASP A 1 205 ? 5.003 -1.558 24.382 1.00 86.25 205 ASP A C 1
ATOM 1738 O O . ASP A 1 205 ? 3.918 -2.069 24.102 1.00 86.25 205 ASP A O 1
ATOM 1742 N N . LYS A 1 206 ? 5.100 -0.446 25.122 1.00 86.50 206 LYS A N 1
ATOM 1743 C CA . LYS A 1 206 ? 3.939 0.324 25.568 1.00 86.50 206 LYS A CA 1
ATOM 1744 C C . LYS A 1 206 ? 3.201 0.920 24.367 1.00 86.50 206 LYS A C 1
ATOM 1746 O O . LYS A 1 206 ? 2.035 0.598 24.174 1.00 86.50 206 LYS A O 1
ATOM 1751 N N . ASP A 1 207 ? 3.905 1.665 23.515 1.00 86.00 207 ASP A N 1
ATOM 1752 C CA . ASP A 1 207 ? 3.322 2.281 22.317 1.00 86.00 207 ASP A CA 1
ATOM 1753 C C . ASP A 1 207 ? 2.679 1.235 21.390 1.00 86.00 207 ASP A C 1
ATOM 1755 O O . ASP A 1 207 ? 1.563 1.421 20.903 1.00 86.00 207 ASP A O 1
ATOM 1759 N N . MET A 1 208 ? 3.330 0.081 21.203 1.00 86.44 208 MET A N 1
ATOM 1760 C CA . MET A 1 208 ? 2.754 -1.023 20.436 1.00 86.44 208 MET A CA 1
ATOM 1761 C C . MET A 1 208 ? 1.428 -1.507 21.042 1.00 86.44 208 MET A C 1
ATOM 1763 O O . MET A 1 208 ? 0.456 -1.701 20.306 1.00 86.44 208 MET A O 1
ATOM 1767 N N . ARG A 1 209 ? 1.369 -1.717 22.365 1.00 89.25 209 ARG A N 1
ATOM 1768 C CA . ARG A 1 209 ? 0.142 -2.153 23.053 1.00 89.25 209 ARG A CA 1
ATOM 1769 C C . ARG A 1 209 ? -0.973 -1.122 22.922 1.00 89.25 209 ARG A C 1
ATOM 1771 O O . ARG A 1 209 ? -2.097 -1.518 22.611 1.00 89.25 209 ARG A O 1
ATOM 1778 N N . ASP A 1 210 ? -0.654 0.156 23.075 1.00 90.12 210 ASP A N 1
ATOM 1779 C CA . ASP A 1 210 ? -1.633 1.242 23.025 1.00 90.12 210 ASP A CA 1
ATOM 1780 C C . ASP A 1 210 ? -2.204 1.400 21.610 1.00 90.12 210 ASP A C 1
ATOM 1782 O O . ASP A 1 210 ? -3.419 1.430 21.427 1.00 90.12 210 ASP A O 1
ATOM 1786 N N . ARG A 1 211 ? -1.370 1.329 20.565 1.00 90.44 211 ARG A N 1
ATOM 1787 C CA . ARG A 1 211 ? -1.857 1.315 19.171 1.00 90.44 211 ARG A CA 1
ATOM 1788 C C . ARG A 1 211 ? -2.716 0.102 18.859 1.00 90.44 211 ARG A C 1
ATOM 1790 O O . ARG A 1 211 ? -3.739 0.225 18.186 1.00 90.44 211 ARG A O 1
ATOM 1797 N N . ILE A 1 212 ? -2.319 -1.082 19.332 1.00 91.19 212 ILE A N 1
ATOM 1798 C CA . ILE A 1 212 ? -3.117 -2.302 19.161 1.00 91.19 212 ILE A CA 1
ATOM 1799 C C . ILE A 1 212 ? -4.474 -2.141 19.846 1.00 91.19 212 ILE A C 1
ATOM 1801 O O . ILE A 1 212 ? -5.489 -2.536 19.269 1.00 91.19 212 ILE A O 1
ATOM 1805 N N . TYR A 1 213 ? -4.499 -1.578 21.054 1.00 92.38 213 TYR A N 1
ATOM 1806 C CA . TYR A 1 213 ? -5.729 -1.284 21.775 1.00 92.38 213 TYR A CA 1
ATOM 1807 C C . TYR A 1 213 ? -6.601 -0.293 20.997 1.00 92.38 213 TYR A C 1
ATOM 1809 O O . TYR A 1 213 ? -7.754 -0.613 20.718 1.00 92.38 213 TYR A O 1
ATOM 1817 N N . ASN A 1 214 ? -6.042 0.832 20.544 1.00 92.06 214 ASN A N 1
ATOM 1818 C CA . ASN A 1 214 ? -6.765 1.870 19.802 1.00 92.06 214 ASN A CA 1
ATOM 1819 C C . ASN A 1 214 ? -7.361 1.326 18.498 1.00 92.06 214 ASN A C 1
ATOM 1821 O O . ASN A 1 214 ? -8.534 1.558 18.207 1.00 92.06 214 ASN A O 1
ATOM 1825 N N . ILE A 1 215 ? -6.590 0.535 17.742 1.00 91.56 215 ILE A N 1
ATOM 1826 C CA . ILE A 1 215 ? -7.075 -0.122 16.521 1.00 91.56 215 ILE A CA 1
ATOM 1827 C C . ILE A 1 215 ? -8.199 -1.096 16.857 1.00 91.56 215 ILE A C 1
ATOM 1829 O O . ILE A 1 215 ? -9.251 -1.029 16.230 1.00 91.56 215 ILE A O 1
ATOM 1833 N N . LYS A 1 216 ? -8.000 -1.988 17.840 1.00 91.25 216 LYS A N 1
ATOM 1834 C CA . LYS A 1 216 ? -9.029 -2.951 18.260 1.00 91.25 216 LYS A CA 1
ATOM 1835 C C . LYS A 1 216 ? -10.288 -2.247 18.740 1.00 91.25 216 LYS A C 1
ATOM 1837 O O . LYS A 1 216 ? -11.368 -2.753 18.475 1.00 91.25 216 LYS A O 1
ATOM 1842 N N . ASN A 1 217 ? -10.164 -1.117 19.424 1.00 91.56 217 ASN A N 1
ATOM 1843 C CA . ASN A 1 217 ? -11.310 -0.350 19.871 1.00 91.56 217 ASN A CA 1
ATOM 1844 C C . ASN A 1 217 ? -12.087 0.231 18.682 1.00 91.56 217 ASN A C 1
ATOM 1846 O O . ASN A 1 217 ? -13.293 0.034 18.602 1.00 91.56 217 ASN A O 1
ATOM 1850 N N . LEU A 1 218 ? -11.386 0.835 17.714 1.00 90.19 218 LEU A N 1
ATOM 1851 C CA . LEU A 1 218 ? -11.983 1.417 16.506 1.00 90.19 218 LEU A CA 1
ATOM 1852 C C . LEU A 1 218 ? -12.775 0.400 15.668 1.00 90.19 218 LEU A C 1
ATOM 1854 O O . LEU A 1 218 ? -13.839 0.720 15.149 1.00 90.19 218 LEU A O 1
ATOM 1858 N N . ILE A 1 219 ? -12.248 -0.817 15.509 1.00 90.50 219 ILE A N 1
ATOM 1859 C CA . ILE A 1 219 ? -12.902 -1.885 14.730 1.00 90.50 219 ILE A CA 1
ATOM 1860 C C . ILE A 1 219 ? -13.835 -2.762 15.587 1.00 90.50 219 ILE A C 1
ATOM 1862 O O . ILE A 1 219 ? -14.264 -3.823 15.135 1.00 90.50 219 ILE A O 1
ATOM 1866 N N . GLU A 1 220 ? -14.101 -2.368 16.837 1.00 90.56 220 GLU A N 1
ATOM 1867 C CA . GLU A 1 220 ? -14.967 -3.084 17.786 1.00 90.56 220 GLU A CA 1
ATOM 1868 C C . GLU A 1 220 ? -14.532 -4.541 18.028 1.00 90.56 220 GLU A C 1
ATOM 1870 O O . GLU A 1 220 ? -15.317 -5.489 18.014 1.00 90.56 220 GLU A O 1
ATOM 1875 N N . GLN A 1 221 ? -13.226 -4.735 18.209 1.00 90.75 221 GLN A N 1
ATOM 1876 C CA . GLN A 1 221 ? -12.557 -6.023 18.403 1.00 90.75 221 GLN A CA 1
ATOM 1877 C C . GLN A 1 221 ? -11.796 -6.154 19.722 1.00 90.75 221 GLN A C 1
ATOM 1879 O O . GLN A 1 221 ? -10.869 -6.975 19.835 1.00 90.75 221 GLN A O 1
ATOM 1884 N N . LEU A 1 222 ? -12.185 -5.358 20.717 1.00 91.12 222 LEU A N 1
ATOM 1885 C CA . LEU A 1 222 ? -11.786 -5.584 22.102 1.00 91.12 222 LEU A CA 1
ATOM 1886 C C . LEU A 1 222 ? -12.157 -7.015 22.536 1.00 91.12 222 LEU A C 1
ATOM 1888 O O . LEU A 1 222 ? -13.072 -7.612 21.969 1.00 91.12 222 LEU A O 1
ATOM 1892 N N . PRO A 1 223 ? -11.422 -7.613 23.486 1.00 88.00 223 PRO A N 1
ATOM 1893 C CA . PRO A 1 223 ? -11.627 -8.999 23.891 1.00 88.00 223 PRO A CA 1
ATOM 1894 C C . PRO A 1 223 ? -12.887 -9.156 24.760 1.00 88.00 223 PRO A C 1
ATOM 1896 O O . PRO A 1 223 ? -12.785 -9.438 25.945 1.00 88.00 223 PRO A O 1
ATOM 1899 N N . THR A 1 224 ? -14.072 -8.981 24.172 1.00 89.50 224 THR A N 1
ATOM 1900 C CA . THR A 1 224 ? -15.331 -9.426 24.784 1.00 89.50 224 THR A CA 1
ATOM 1901 C C . THR A 1 224 ? -15.381 -10.951 24.775 1.00 89.50 224 THR A C 1
ATOM 1903 O O . THR A 1 224 ? -14.830 -11.590 23.871 1.00 89.50 224 THR A O 1
ATOM 1906 N N . TYR A 1 225 ? -16.116 -11.564 25.696 1.00 88.75 225 TYR A N 1
ATOM 1907 C CA . TYR A 1 225 ? -16.331 -13.009 25.708 1.00 88.75 225 TYR A CA 1
ATOM 1908 C C . TYR A 1 225 ? -16.954 -13.543 24.417 1.00 88.75 225 TYR A C 1
ATOM 1910 O O . TYR A 1 225 ? -16.583 -14.619 23.943 1.00 88.75 225 TYR A O 1
ATOM 1918 N N . THR A 1 226 ? -17.813 -12.758 23.764 1.00 84.00 226 THR A N 1
ATOM 1919 C CA . THR A 1 226 ? -18.345 -13.080 22.431 1.00 84.00 226 THR A CA 1
ATOM 1920 C C . THR A 1 226 ? -17.252 -13.151 21.359 1.00 84.00 226 THR A C 1
ATOM 1922 O O . THR A 1 226 ? -17.286 -14.023 20.489 1.00 84.00 226 THR A O 1
ATOM 1925 N N . ILE A 1 227 ? -16.259 -12.262 21.406 1.00 88.31 227 ILE A N 1
ATOM 1926 C CA . ILE A 1 227 ? -15.128 -12.257 20.472 1.00 88.31 227 ILE A CA 1
ATOM 1927 C C . ILE A 1 227 ? -14.112 -13.340 20.831 1.00 88.31 227 ILE A C 1
ATOM 1929 O O . ILE A 1 227 ? -13.593 -14.003 19.932 1.00 88.31 227 ILE A O 1
ATOM 1933 N N . MET A 1 228 ? -13.853 -13.561 22.118 1.00 88.44 228 MET A N 1
ATOM 1934 C CA . MET A 1 228 ? -12.955 -14.614 22.590 1.00 88.44 228 MET A CA 1
ATOM 1935 C C . MET A 1 228 ? -13.493 -16.003 22.239 1.00 88.44 228 MET A C 1
ATOM 1937 O O . MET A 1 228 ? -12.750 -16.793 21.664 1.00 88.44 228 MET A O 1
ATOM 1941 N N . SER A 1 229 ? -14.790 -16.257 22.440 1.00 86.88 229 SER A N 1
ATOM 1942 C CA . SER A 1 229 ? -15.449 -17.520 22.057 1.00 86.88 229 SER A CA 1
ATOM 1943 C C . SER A 1 229 ? -15.389 -17.790 20.551 1.00 86.88 229 SER A C 1
ATOM 1945 O O . SER A 1 229 ? -15.378 -18.935 20.121 1.00 86.88 229 SER A O 1
ATOM 1947 N N . ARG A 1 230 ? -15.343 -16.743 19.713 1.00 84.50 230 ARG A N 1
ATOM 1948 C CA . ARG A 1 230 ? -15.177 -16.897 18.254 1.00 84.50 230 ARG A CA 1
ATOM 1949 C C . ARG A 1 230 ? -13.739 -17.210 17.842 1.00 84.50 230 ARG A C 1
ATOM 1951 O O . ARG A 1 230 ? -13.534 -17.777 16.774 1.00 84.50 230 ARG A O 1
ATOM 1958 N N . ARG A 1 231 ? -12.751 -16.764 18.621 1.00 86.25 231 ARG A N 1
ATOM 1959 C CA . ARG A 1 231 ? -11.319 -16.896 18.297 1.00 86.25 231 ARG A CA 1
ATOM 1960 C C . ARG A 1 231 ? -10.688 -18.141 18.915 1.00 86.25 231 ARG A C 1
ATOM 1962 O O . ARG A 1 231 ? -9.760 -18.694 18.332 1.00 86.25 231 ARG A O 1
ATOM 1969 N N . ASN A 1 232 ? -11.191 -18.564 20.068 1.00 86.44 232 ASN A N 1
ATOM 1970 C CA . ASN A 1 232 ? -10.676 -19.681 20.846 1.00 86.44 232 ASN A CA 1
ATOM 1971 C C . ASN A 1 232 ? -11.656 -20.860 20.794 1.00 86.44 232 ASN A C 1
ATOM 1973 O O . ASN A 1 232 ? -12.823 -20.701 20.459 1.00 86.44 232 ASN A O 1
ATOM 1977 N N . LYS A 1 233 ? -11.181 -22.057 21.149 1.00 83.31 233 LYS A N 1
ATOM 1978 C CA . LYS A 1 233 ? -12.037 -23.253 21.287 1.00 83.31 233 LYS A CA 1
ATOM 1979 C C . LYS A 1 233 ? -12.771 -23.312 22.635 1.00 83.31 233 LYS A C 1
ATOM 1981 O O . LYS A 1 233 ? -13.558 -24.224 22.861 1.00 83.31 233 LYS A O 1
ATOM 1986 N N . GLU A 1 234 ? -12.464 -22.382 23.532 1.00 85.56 234 GLU A N 1
ATOM 1987 C CA . GLU A 1 234 ? -13.034 -22.288 24.874 1.00 85.56 234 GLU A CA 1
ATOM 1988 C C . GLU A 1 234 ? -14.411 -21.619 24.837 1.00 85.56 234 GLU A C 1
ATOM 1990 O O . GLU A 1 234 ? -14.653 -20.706 24.045 1.00 85.56 234 GLU A O 1
ATOM 1995 N N . ILE A 1 235 ? -15.302 -22.073 25.718 1.00 80.94 235 ILE A N 1
ATOM 1996 C CA . ILE A 1 235 ? -16.626 -21.482 25.910 1.00 80.94 235 ILE A CA 1
ATOM 1997 C C . ILE A 1 235 ? -16.506 -20.451 27.029 1.00 80.94 235 ILE A C 1
ATOM 1999 O O . ILE A 1 235 ? -16.218 -20.811 28.170 1.00 80.94 235 ILE A O 1
ATOM 2003 N N . TYR A 1 236 ? -16.730 -19.182 26.701 1.00 85.88 236 TYR A N 1
ATOM 2004 C CA . TYR A 1 236 ? -16.818 -18.110 27.688 1.00 85.88 236 TYR A CA 1
ATOM 2005 C C . TYR A 1 236 ? -18.287 -17.816 28.008 1.00 85.88 236 TYR A C 1
ATOM 2007 O O . TYR A 1 236 ? -19.166 -18.031 27.170 1.00 85.88 236 TYR A O 1
ATOM 2015 N N . ASP A 1 237 ? -18.552 -17.321 29.219 1.00 85.75 237 ASP A N 1
ATOM 2016 C CA . ASP A 1 237 ? -19.877 -16.811 29.587 1.00 85.75 237 ASP A CA 1
ATOM 2017 C C . ASP A 1 237 ? -20.266 -15.668 28.634 1.00 85.75 237 ASP A C 1
ATOM 2019 O O . ASP A 1 237 ? -19.415 -14.910 28.184 1.00 85.75 237 ASP A O 1
ATOM 2023 N N . MET A 1 238 ? -21.540 -15.526 28.286 1.00 87.50 238 MET A N 1
ATOM 2024 C CA . MET A 1 238 ? -21.983 -14.368 27.507 1.00 87.50 238 MET A CA 1
ATOM 2025 C C . MET A 1 238 ? -22.139 -13.127 28.385 1.00 87.50 238 MET A C 1
ATOM 2027 O O . MET A 1 238 ? -22.102 -12.015 27.860 1.00 87.50 238 MET A O 1
ATOM 2031 N N . LYS A 1 239 ? -22.298 -13.292 29.702 1.00 91.94 239 LYS A N 1
ATOM 2032 C CA . LYS A 1 239 ? -22.512 -12.193 30.642 1.00 91.94 239 LYS A CA 1
ATOM 2033 C C . LYS A 1 239 ? -21.242 -11.401 30.910 1.00 91.94 239 LYS A C 1
ATOM 2035 O O . LYS A 1 239 ? -20.150 -11.949 31.028 1.00 91.94 239 LYS A O 1
ATOM 2040 N N . CYS A 1 240 ? -21.405 -10.088 31.063 1.00 91.44 240 CYS A N 1
ATOM 2041 C CA . CYS A 1 240 ? -20.317 -9.190 31.418 1.00 91.44 240 CYS A CA 1
ATOM 2042 C C . CYS A 1 240 ? -19.641 -9.644 32.722 1.00 91.44 240 CYS A C 1
ATOM 2044 O O . CYS A 1 240 ? -20.323 -9.766 33.745 1.00 91.44 240 CYS A O 1
ATOM 2046 N N . PRO A 1 241 ? -18.306 -9.803 32.747 1.00 89.88 241 PRO A N 1
ATOM 2047 C CA . PRO A 1 241 ? -17.589 -10.249 33.939 1.00 89.88 241 PRO A CA 1
ATOM 2048 C C . PRO A 1 241 ? -17.681 -9.264 35.112 1.00 89.88 241 PRO A C 1
ATOM 2050 O O . PRO A 1 241 ? -17.496 -9.667 36.260 1.00 89.88 241 PRO A O 1
ATOM 2053 N N . ARG A 1 242 ? -17.985 -7.985 34.843 1.00 91.25 242 ARG A N 1
ATOM 2054 C CA . ARG A 1 242 ? -18.128 -6.942 35.871 1.00 91.25 242 ARG A CA 1
ATOM 2055 C C . ARG A 1 242 ? -19.514 -6.953 36.509 1.00 91.25 242 ARG A C 1
ATOM 2057 O O . ARG A 1 242 ? -19.626 -7.105 37.721 1.00 91.25 242 ARG A O 1
ATOM 2064 N N . CYS A 1 243 ? -20.572 -6.774 35.711 1.00 93.56 243 CYS A N 1
ATOM 2065 C CA . CYS A 1 243 ? -21.933 -6.649 36.246 1.00 93.56 243 CYS A CA 1
ATOM 2066 C C . CYS A 1 243 ? -22.662 -7.987 36.402 1.00 93.56 243 CYS A C 1
ATOM 2068 O O . CYS A 1 243 ? -23.553 -8.075 37.241 1.00 93.56 243 CYS A O 1
ATOM 2070 N N . LYS A 1 244 ? -22.295 -9.012 35.618 1.00 92.62 244 LYS A N 1
ATOM 2071 C CA . LYS A 1 244 ? -22.943 -10.336 35.554 1.00 92.62 244 LYS A CA 1
ATOM 2072 C C . LYS A 1 244 ? -24.447 -10.311 35.233 1.00 92.62 244 LYS A C 1
ATOM 2074 O O . LYS A 1 244 ? -25.146 -11.282 35.500 1.00 92.62 244 LYS A O 1
ATOM 2079 N N . LYS A 1 245 ? -24.959 -9.211 34.670 1.00 91.44 245 LYS A N 1
ATOM 2080 C CA . LYS A 1 245 ? -26.389 -9.011 34.364 1.00 91.44 245 LYS A CA 1
ATOM 2081 C C . LYS A 1 245 ? -26.664 -9.042 32.861 1.00 91.44 245 LYS A C 1
ATOM 2083 O O . LYS A 1 245 ? -27.469 -9.840 32.376 1.00 91.44 245 LYS A O 1
ATOM 2088 N N . GLU A 1 246 ? -25.966 -8.190 32.121 1.00 92.31 246 GLU A N 1
ATOM 2089 C CA . GLU A 1 246 ? -26.127 -8.026 30.676 1.00 92.31 246 GLU A CA 1
ATOM 2090 C C . GLU A 1 246 ? -25.055 -8.788 29.899 1.00 92.31 246 GLU A C 1
ATOM 2092 O O . GLU A 1 246 ? -24.022 -9.173 30.452 1.00 92.31 246 GLU A O 1
ATOM 2097 N N . ASP A 1 247 ? -25.311 -9.011 28.613 1.00 92.19 247 ASP A N 1
ATOM 2098 C CA . ASP A 1 247 ? -24.357 -9.657 27.719 1.00 92.19 247 ASP A CA 1
ATOM 2099 C C . ASP A 1 247 ? -23.185 -8.715 27.404 1.00 92.19 247 ASP A C 1
ATOM 2101 O O . ASP A 1 247 ? -23.360 -7.516 27.170 1.00 92.19 247 ASP A O 1
ATOM 2105 N N . GLU A 1 248 ? -21.969 -9.258 27.365 1.00 92.12 248 GLU A N 1
ATOM 2106 C CA . GLU A 1 248 ? -20.767 -8.484 27.084 1.00 92.12 248 GLU A CA 1
ATOM 2107 C C . GLU A 1 248 ? -20.655 -8.151 25.59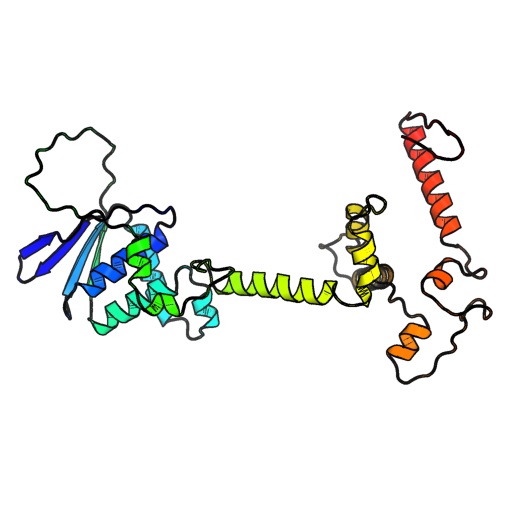0 1.00 92.12 248 GLU A C 1
ATOM 2109 O O . GLU A 1 248 ? -20.128 -8.908 24.763 1.00 92.12 248 GLU A O 1
ATOM 2114 N N . THR A 1 249 ? -21.161 -6.972 25.246 1.00 91.00 249 THR A N 1
ATOM 2115 C CA . THR A 1 249 ? -20.993 -6.347 23.933 1.00 91.00 249 THR A CA 1
ATOM 2116 C C . THR A 1 249 ? -19.936 -5.248 23.991 1.00 91.00 249 THR A C 1
ATOM 2118 O O . THR A 1 249 ? -19.603 -4.748 25.067 1.00 91.00 249 THR A O 1
ATOM 2121 N N . TRP A 1 250 ? -19.420 -4.837 22.827 1.00 90.38 250 TRP A N 1
ATOM 2122 C CA . TRP A 1 250 ? -18.486 -3.710 22.752 1.00 90.38 250 TRP A CA 1
ATOM 2123 C C . TRP A 1 250 ? -19.077 -2.443 23.390 1.00 90.38 250 TRP A C 1
ATOM 2125 O O . TRP A 1 250 ? -18.399 -1.791 24.174 1.00 90.38 250 TRP A O 1
ATOM 2135 N N . LEU A 1 251 ? -20.360 -2.153 23.146 1.00 90.00 251 LEU A N 1
ATOM 2136 C CA . LEU A 1 251 ? -21.050 -1.008 23.744 1.00 90.00 251 LEU A CA 1
ATOM 2137 C C . LEU A 1 251 ? -21.209 -1.154 25.267 1.00 90.00 251 LEU A C 1
ATOM 2139 O O . LEU A 1 251 ? -20.955 -0.207 26.009 1.00 90.00 251 LEU A O 1
ATOM 2143 N N . HIS A 1 252 ? -21.571 -2.350 25.746 1.00 92.69 252 HIS A N 1
ATOM 2144 C CA . HIS A 1 252 ? -21.750 -2.592 27.178 1.00 92.69 252 HIS A CA 1
ATOM 2145 C C . HIS A 1 252 ? -20.451 -2.378 27.970 1.00 92.69 252 HIS A C 1
ATOM 2147 O O . HIS A 1 252 ? -20.505 -1.842 29.074 1.00 92.69 252 HIS A O 1
ATOM 2153 N N . ILE A 1 253 ? -19.274 -2.709 27.414 1.00 91.06 253 ILE A N 1
ATOM 2154 C CA . ILE A 1 253 ? -17.979 -2.446 28.077 1.00 91.06 253 ILE A CA 1
ATOM 2155 C C . ILE A 1 253 ? -17.847 -0.972 28.486 1.00 91.06 253 ILE A C 1
ATOM 2157 O O . ILE A 1 253 ? -17.300 -0.682 29.551 1.00 91.06 253 ILE A O 1
ATOM 2161 N N . TRP A 1 254 ? -18.377 -0.059 27.675 1.00 91.94 254 TRP A N 1
ATOM 2162 C CA . TRP A 1 254 ? -18.302 1.388 27.875 1.00 91.94 254 TRP A CA 1
ATOM 2163 C C . TRP A 1 254 ? -19.424 1.957 28.755 1.00 91.94 254 TRP A C 1
ATOM 2165 O O . TRP A 1 254 ? -19.265 3.032 29.332 1.00 91.94 254 TRP A O 1
ATOM 2175 N N . GLN A 1 255 ? -20.547 1.248 28.878 1.00 93.31 255 GLN A N 1
ATOM 2176 C CA . GLN A 1 255 ? -21.755 1.720 29.573 1.00 93.31 255 GLN A CA 1
ATOM 2177 C C . GLN A 1 255 ? -22.068 0.960 30.869 1.00 93.31 255 GLN A C 1
ATOM 2179 O O . GLN A 1 255 ? -22.979 1.344 31.604 1.00 93.31 255 GLN A O 1
ATOM 2184 N N . CYS A 1 256 ? -21.321 -0.107 31.160 1.00 93.44 256 CYS A N 1
ATOM 2185 C CA . CYS A 1 256 ? -21.551 -0.976 32.304 1.00 93.44 256 CYS A CA 1
ATOM 2186 C C . CYS A 1 256 ? -21.653 -0.183 33.615 1.00 93.44 256 CYS A C 1
ATOM 2188 O O . CYS A 1 256 ? -20.790 0.618 33.967 1.00 93.44 256 CYS A O 1
ATOM 2190 N N . GLU A 1 257 ? -22.713 -0.449 34.378 1.00 92.00 257 GLU A N 1
ATOM 2191 C CA . GLU A 1 257 ? -23.007 0.197 35.664 1.00 92.00 257 GLU A CA 1
ATOM 2192 C C . GLU A 1 257 ? -21.955 -0.039 36.752 1.00 92.00 257 GLU A C 1
ATOM 2194 O O . GLU A 1 257 ? -21.936 0.673 37.749 1.00 92.00 257 GLU A O 1
ATOM 2199 N N . LYS A 1 258 ? -21.107 -1.057 36.577 1.00 94.56 258 LYS A N 1
ATOM 2200 C CA . LYS A 1 258 ? -20.011 -1.385 37.494 1.00 94.56 258 LYS A CA 1
ATOM 2201 C C . LYS A 1 258 ? -18.691 -0.723 37.105 1.00 94.56 258 LYS A C 1
ATOM 2203 O O . LYS A 1 258 ? -17.684 -0.989 37.755 1.00 94.56 258 LYS A O 1
ATOM 2208 N N . ASN A 1 259 ? -18.674 0.086 36.048 1.00 91.75 259 ASN A N 1
ATOM 2209 C CA . ASN A 1 259 ? -17.510 0.892 35.713 1.00 91.75 259 ASN A CA 1
ATOM 2210 C C . ASN A 1 259 ? -17.411 2.078 36.668 1.00 91.75 259 ASN A C 1
ATOM 2212 O O . ASN A 1 259 ? -18.428 2.671 37.013 1.00 91.75 259 ASN A O 1
ATOM 2216 N N . GLU A 1 260 ? -16.183 2.428 37.040 1.00 91.62 260 GLU A N 1
ATOM 2217 C CA . GLU A 1 260 ? -15.895 3.659 37.781 1.00 91.62 260 GLU A CA 1
ATOM 2218 C C . GLU A 1 260 ? -16.275 4.897 36.959 1.00 91.62 260 GLU A C 1
ATOM 2220 O O . GLU A 1 260 ? -16.918 5.802 37.475 1.00 91.62 260 GLU A O 1
ATOM 2225 N N . TYR A 1 261 ? -15.967 4.862 35.658 1.00 89.38 261 TYR A N 1
ATOM 2226 C CA . TYR A 1 261 ? -16.338 5.881 34.682 1.00 89.38 261 TYR A CA 1
ATOM 2227 C C . TYR A 1 261 ? -17.033 5.231 33.487 1.00 89.38 261 TYR A C 1
ATOM 2229 O O . TYR A 1 261 ? -16.529 4.265 32.898 1.00 89.38 261 TYR A O 1
ATOM 2237 N N . LYS A 1 262 ? -18.196 5.755 33.113 1.00 91.69 262 LYS A N 1
ATOM 2238 C CA . LYS A 1 262 ? -18.896 5.392 31.879 1.00 91.69 262 LYS A CA 1
ATOM 2239 C C . LYS A 1 262 ? -18.491 6.340 30.764 1.00 91.69 262 LYS A C 1
ATOM 2241 O O . LYS A 1 262 ? -18.037 7.455 30.993 1.00 91.69 262 LYS A O 1
ATOM 2246 N N . ILE A 1 263 ? -18.726 5.916 29.528 1.00 91.19 263 ILE A N 1
ATOM 2247 C CA . ILE A 1 263 ? -18.459 6.757 28.357 1.00 91.19 263 ILE A CA 1
ATOM 2248 C C . ILE A 1 263 ? -19.213 8.088 28.395 1.00 91.19 263 ILE A C 1
ATOM 2250 O O . ILE A 1 263 ? -18.668 9.093 27.960 1.00 91.19 263 ILE A O 1
ATOM 2254 N N . ASN A 1 264 ? -20.424 8.113 28.956 1.00 89.62 264 ASN A N 1
ATOM 2255 C CA . ASN A 1 264 ? -21.172 9.357 29.111 1.00 89.62 264 ASN A CA 1
ATOM 2256 C C . ASN A 1 264 ? -20.468 10.318 30.069 1.00 89.62 264 ASN A C 1
ATOM 2258 O O . ASN A 1 264 ? -20.415 11.499 29.762 1.00 89.62 264 ASN A O 1
ATOM 2262 N N . ASP A 1 265 ? -19.895 9.817 31.166 1.00 91.81 265 ASP A N 1
ATOM 2263 C CA . ASP A 1 265 ? -19.167 10.645 32.132 1.00 91.81 265 ASP A CA 1
ATOM 2264 C C . ASP A 1 265 ? -17.949 11.286 31.447 1.00 91.81 265 ASP A C 1
ATOM 2266 O O . ASP A 1 265 ? -17.792 12.499 31.464 1.00 91.81 265 ASP A O 1
ATOM 2270 N N . ILE A 1 266 ? -17.184 10.485 30.694 1.00 90.31 266 ILE A N 1
ATOM 2271 C CA . ILE A 1 266 ? -16.027 10.956 29.913 1.00 90.31 266 ILE A CA 1
ATOM 2272 C C . ILE A 1 266 ? -16.437 12.008 28.870 1.00 90.31 266 ILE A C 1
ATOM 2274 O O . ILE A 1 266 ? -15.736 12.998 28.678 1.00 90.31 266 ILE A O 1
ATOM 2278 N N . ILE A 1 267 ? -17.558 11.796 28.172 1.00 89.62 267 ILE A N 1
ATOM 2279 C CA . ILE A 1 267 ? -18.065 12.749 27.175 1.00 89.62 267 ILE A CA 1
ATOM 2280 C C . ILE A 1 267 ? -18.454 14.070 27.844 1.00 89.62 267 ILE A C 1
ATOM 2282 O O . ILE A 1 267 ? -18.119 15.126 27.316 1.00 89.62 267 ILE A O 1
ATOM 2286 N N . GLN A 1 268 ? -19.154 14.023 28.981 1.00 92.00 268 GLN A N 1
ATOM 2287 C CA . GLN A 1 268 ? -19.557 15.235 29.698 1.00 92.00 268 GLN A CA 1
ATOM 2288 C C . GLN A 1 268 ? -18.343 16.005 30.223 1.00 92.00 268 GLN A C 1
ATOM 2290 O O . GLN A 1 268 ? -18.277 17.219 30.037 1.00 92.00 268 GLN A O 1
ATOM 2295 N N . ASP A 1 269 ? -17.361 15.304 30.789 1.00 92.38 269 ASP A N 1
ATOM 2296 C CA . ASP A 1 269 ? -16.118 15.911 31.267 1.00 92.38 269 ASP A CA 1
ATOM 2297 C C . ASP A 1 269 ? -15.352 16.597 30.123 1.00 92.38 269 ASP A C 1
ATOM 2299 O O . ASP A 1 269 ? -14.888 17.728 30.263 1.00 92.38 269 ASP A O 1
ATOM 2303 N N . GLU A 1 270 ? -15.255 15.955 28.956 1.00 89.25 270 GLU A N 1
ATOM 2304 C CA . GLU A 1 270 ? -14.568 16.526 27.793 1.00 89.25 270 GLU A CA 1
ATOM 2305 C C . GLU A 1 270 ? -15.309 17.739 27.209 1.00 89.25 270 GLU A C 1
ATOM 2307 O O . GLU A 1 270 ? -14.676 18.742 26.878 1.00 89.25 270 GLU A O 1
ATOM 2312 N N . ILE A 1 271 ? -16.644 17.688 27.122 1.00 89.44 271 ILE A N 1
ATOM 2313 C CA . ILE A 1 271 ? -17.459 18.844 26.711 1.00 89.44 271 ILE A CA 1
ATOM 2314 C C . ILE A 1 271 ? -17.221 20.014 27.668 1.00 89.44 271 ILE A C 1
ATOM 2316 O O . ILE A 1 271 ? -16.989 21.138 27.221 1.00 89.44 271 ILE A O 1
ATOM 2320 N N . HIS A 1 272 ? -17.230 19.753 28.975 1.00 91.38 272 HIS A N 1
ATOM 2321 C CA . HIS A 1 272 ? -16.980 20.774 29.984 1.00 91.38 272 HIS A CA 1
ATOM 2322 C C . HIS A 1 272 ? -15.589 21.407 29.827 1.00 91.38 272 HIS A C 1
ATOM 2324 O O . HIS A 1 272 ? -15.479 22.632 29.761 1.00 91.38 272 HIS A O 1
ATOM 2330 N N . ASN A 1 273 ? -14.543 20.593 29.655 1.00 90.44 273 ASN A N 1
ATOM 2331 C CA . ASN A 1 273 ? -13.176 21.074 29.435 1.00 90.44 273 ASN A CA 1
ATOM 2332 C C . ASN A 1 273 ? -13.055 21.956 28.181 1.00 90.44 273 ASN A C 1
ATOM 2334 O O . ASN A 1 273 ? -12.358 22.974 28.197 1.00 90.44 273 ASN A O 1
ATOM 2338 N N . GLN A 1 274 ? -13.733 21.586 27.090 1.00 87.69 274 GLN A N 1
ATOM 2339 C CA . GLN A 1 274 ? -13.737 22.377 25.856 1.00 87.69 274 GLN A CA 1
ATOM 2340 C C . GLN A 1 274 ? -14.457 23.715 26.038 1.00 87.69 274 GLN A C 1
ATOM 2342 O O . GLN A 1 274 ? -13.950 24.742 25.587 1.00 87.69 274 GLN A O 1
ATOM 2347 N N . ILE A 1 275 ? -15.596 23.728 26.738 1.00 89.19 275 ILE A N 1
ATOM 2348 C CA . ILE A 1 275 ? -16.319 24.961 27.075 1.00 89.19 275 ILE A CA 1
ATOM 2349 C C . ILE A 1 275 ? -15.422 25.897 27.892 1.00 89.19 275 ILE A C 1
ATOM 2351 O O . ILE A 1 275 ? -15.297 27.073 27.549 1.00 89.19 275 ILE A O 1
ATOM 2355 N N . GLU A 1 276 ? -14.750 25.388 28.928 1.00 89.56 276 GLU A N 1
ATOM 2356 C CA . GLU A 1 276 ? -13.838 26.201 29.739 1.00 89.56 276 GLU A CA 1
ATOM 2357 C C . GLU A 1 276 ? -12.668 26.770 28.925 1.00 89.56 276 GLU A C 1
ATOM 2359 O O . GLU A 1 276 ? -12.246 27.908 29.147 1.00 89.56 276 GLU A O 1
ATOM 2364 N N . ALA A 1 277 ? -12.115 25.989 27.992 1.00 88.56 277 ALA A N 1
ATOM 2365 C CA . ALA A 1 277 ? -11.038 26.445 27.118 1.00 88.56 277 ALA A CA 1
ATOM 2366 C C . ALA A 1 277 ? -11.501 27.591 26.203 1.00 88.56 277 ALA A C 1
ATOM 2368 O O . ALA A 1 277 ? -10.830 28.619 26.125 1.00 88.56 277 ALA A O 1
ATOM 2369 N N . LEU A 1 278 ? -12.680 27.462 25.588 1.00 87.75 278 LEU A N 1
ATOM 2370 C CA . LEU A 1 278 ? -13.260 28.497 24.724 1.00 87.75 278 LEU A CA 1
ATOM 2371 C C . LEU A 1 278 ? -13.595 29.781 25.495 1.00 87.75 278 LEU A C 1
ATOM 2373 O O . LEU A 1 278 ? -13.338 30.885 25.013 1.00 87.75 278 LEU A O 1
ATOM 2377 N N . GLN A 1 279 ? -14.100 29.652 26.723 1.00 86.25 279 GLN A N 1
ATOM 2378 C CA . GLN A 1 279 ? -14.354 30.799 27.598 1.00 86.25 279 GLN A CA 1
ATOM 2379 C C . GLN A 1 279 ? -13.064 31.555 27.947 1.00 86.25 279 GLN A C 1
ATOM 2381 O O . GLN A 1 279 ? -13.063 32.785 27.965 1.00 86.25 279 GLN A O 1
ATOM 2386 N N . LYS A 1 280 ? -11.946 30.847 28.170 1.00 88.25 280 LYS A N 1
ATOM 2387 C CA . LYS A 1 280 ? -10.622 31.468 28.388 1.00 88.25 280 LYS A CA 1
ATOM 2388 C C . LYS A 1 280 ? -10.117 32.223 27.155 1.00 88.25 280 LYS A C 1
ATOM 2390 O O . LYS A 1 280 ? -9.364 33.182 27.300 1.00 88.25 280 LYS A O 1
ATOM 2395 N N . GLU A 1 281 ? -10.554 31.828 25.963 1.00 87.56 281 GLU A N 1
ATOM 2396 C CA . GLU A 1 281 ? -10.273 32.513 24.696 1.00 87.56 281 GLU A CA 1
ATOM 2397 C C . GLU A 1 281 ? -11.259 33.664 24.394 1.00 87.56 281 GLU A C 1
ATOM 2399 O O . GLU A 1 281 ? -11.199 34.262 23.321 1.00 87.56 281 GLU A O 1
ATOM 2404 N N . ASN A 1 282 ? -12.128 34.031 25.349 1.00 80.38 282 ASN A N 1
ATOM 2405 C CA . ASN A 1 282 ? -13.185 35.048 25.222 1.00 80.38 282 ASN A CA 1
ATOM 2406 C C . ASN A 1 282 ? -14.227 34.755 24.126 1.00 80.38 282 ASN A C 1
ATOM 2408 O O . ASN A 1 282 ? -14.850 35.678 23.596 1.00 80.38 282 ASN A O 1
ATOM 2412 N N . ILE A 1 283 ? -14.452 33.483 23.792 1.00 74.19 283 ILE A N 1
ATOM 2413 C CA . ILE A 1 283 ? -15.523 33.076 22.878 1.00 74.19 283 ILE A CA 1
ATOM 2414 C C . ILE A 1 283 ? -16.802 32.857 23.702 1.00 74.19 283 ILE A C 1
ATOM 2416 O O . ILE A 1 283 ? -16.827 32.044 24.626 1.00 74.19 283 ILE A O 1
ATOM 2420 N N . ILE A 1 284 ? -17.867 33.607 23.391 1.00 71.56 284 ILE A N 1
ATOM 2421 C CA . ILE A 1 284 ? -19.168 33.499 24.070 1.00 71.56 284 ILE A CA 1
ATOM 2422 C C . ILE A 1 284 ? -19.991 32.413 23.379 1.00 71.56 284 ILE A C 1
ATOM 2424 O O . ILE A 1 284 ? -20.388 32.578 22.229 1.00 71.56 284 ILE A O 1
ATOM 2428 N N . LEU A 1 285 ? -20.280 31.330 24.098 1.00 63.38 285 LEU A N 1
ATOM 2429 C CA . LEU A 1 285 ? -21.194 30.284 23.642 1.00 63.38 285 LEU A CA 1
ATOM 2430 C C . LEU A 1 285 ? -22.636 30.683 23.982 1.00 63.38 285 LEU A C 1
ATOM 2432 O O . LEU A 1 285 ? -22.940 30.970 25.141 1.00 63.38 285 LEU A O 1
ATOM 2436 N N . ILE A 1 286 ? -23.520 30.709 22.981 1.00 59.47 286 ILE A N 1
ATOM 2437 C CA . ILE A 1 286 ? -24.956 30.941 23.181 1.00 59.47 286 ILE A CA 1
ATOM 2438 C C . ILE A 1 286 ? -25.646 29.577 23.199 1.00 59.47 286 ILE A C 1
ATOM 2440 O O . ILE A 1 286 ? -25.683 28.870 22.196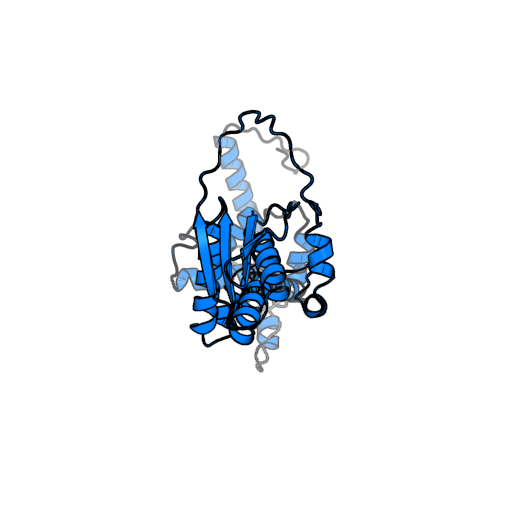 1.00 59.47 286 ILE A O 1
ATOM 2444 N N . GLU A 1 287 ? -26.200 29.201 24.347 1.00 50.94 287 GLU A N 1
ATOM 2445 C CA . GLU A 1 287 ? -26.982 27.974 24.479 1.00 50.94 287 GLU A CA 1
ATOM 2446 C C . GLU A 1 287 ? -28.394 28.208 23.918 1.00 50.94 287 GLU A C 1
ATOM 2448 O O . GLU A 1 287 ? -29.161 29.007 24.462 1.00 50.94 287 GLU A O 1
ATOM 2453 N N . ILE A 1 288 ? -28.760 27.525 22.828 1.00 47.78 288 ILE A N 1
ATOM 2454 C CA . ILE A 1 288 ? -30.122 27.572 22.279 1.00 47.78 288 ILE A CA 1
ATOM 2455 C C . ILE A 1 288 ? -30.715 26.165 22.356 1.00 47.78 288 ILE A C 1
ATOM 2457 O O . ILE A 1 288 ? -30.262 25.239 21.691 1.00 47.78 288 ILE A O 1
ATOM 2461 N N . ASN A 1 289 ? -31.758 25.997 23.175 1.00 42.28 289 ASN A N 1
ATOM 2462 C CA . ASN A 1 289 ? -32.516 24.744 23.315 1.00 42.28 289 ASN A CA 1
ATOM 2463 C C . ASN A 1 289 ? -31.666 23.497 23.657 1.00 42.28 289 ASN A C 1
ATOM 2465 O O . ASN A 1 289 ? -31.977 22.397 23.204 1.00 42.28 289 ASN A O 1
ATOM 2469 N N . GLY A 1 290 ? -30.603 23.652 24.455 1.00 51.34 290 GLY A N 1
ATOM 2470 C CA . GLY A 1 290 ? -29.734 22.539 24.865 1.00 51.34 290 GLY A CA 1
ATOM 2471 C C . GLY A 1 290 ? -28.792 22.030 23.767 1.00 51.34 290 GLY A C 1
ATOM 2472 O O . GLY A 1 290 ? -28.213 20.955 23.913 1.00 51.34 290 GLY A O 1
ATOM 2473 N N . ILE A 1 291 ? -28.643 22.782 22.673 1.00 41.97 291 ILE A N 1
ATOM 2474 C CA . ILE A 1 291 ? -27.638 22.556 21.635 1.00 41.97 291 ILE A CA 1
ATOM 2475 C C . ILE A 1 291 ? -26.687 23.756 21.661 1.00 41.97 291 ILE A C 1
ATOM 2477 O O . ILE A 1 291 ? -27.118 24.907 21.583 1.00 41.97 291 ILE A O 1
ATOM 2481 N N . ILE A 1 292 ? -25.393 23.480 21.819 1.00 44.34 292 ILE A N 1
ATOM 2482 C CA . ILE A 1 292 ? -24.331 24.487 21.757 1.00 44.34 292 ILE A CA 1
ATOM 2483 C C . ILE A 1 292 ? -23.989 24.682 20.276 1.00 44.34 292 ILE A C 1
ATOM 2485 O O . ILE A 1 292 ? -23.468 23.761 19.644 1.00 44.34 292 ILE A O 1
ATOM 2489 N N . GLU A 1 293 ? -24.295 25.854 19.721 1.00 38.97 293 GLU A N 1
ATOM 2490 C CA . GLU A 1 293 ? -23.808 26.274 18.401 1.00 38.97 293 GLU A CA 1
ATOM 2491 C C . GLU A 1 293 ? -22.630 27.249 18.561 1.00 38.97 293 GLU A C 1
ATOM 2493 O O . GLU A 1 293 ? -22.588 28.040 19.507 1.00 38.97 293 GLU A O 1
ATOM 2498 N N . LEU A 1 294 ? -21.658 27.129 17.649 1.00 46.62 294 LEU A N 1
ATOM 2499 C CA . LEU A 1 294 ? -20.496 28.016 17.507 1.00 46.62 294 LEU A CA 1
ATOM 2500 C C . LEU A 1 294 ? -20.857 29.269 16.705 1.00 46.62 294 LEU A C 1
ATOM 2502 O O . LEU A 1 294 ? -21.533 29.112 15.661 1.00 46.62 294 LEU A O 1
#